Protein 3I4T (pdb70)

Organism: Entamoeba histolytica (strain ATCC 30459 / HM-1:IMSS / ABRM) (NCBI:txid294381)

Solvent-accessible surface area: 13208 Å² total; per-residue (Å²): 115,33,37,0,43,0,0,0,6,0,26,60,17,40,152,51,18,47,118,165,0,41,115,9,0,114,71,1,86,51,1,8,8,30,63,63,9,95,42,11,82,30,101,61,76,148,6,23,155,71,3,66,62,165,15,68,101,55,219,32,56,90,27,8,78,24,1,108,102,96,45,0,0,11,0,0,21,4,17,1,118,17,44,66,92,8,68,44,31,40,72,96,0,136,167,62,73,17,116,43,92,20,8,108,33,40,6,33,69,77,21,2,28,54,0,18,5,76,65,198,40,38,19,88,56,5,70,1,52,32,62,68,160,180,164,136,32,25,82,9,2,65,88,0,62,90,2,36,98,88,58,64,0,0,3,0,48,21,42,46,31,80,89,123,89,115,69,135,39,5,40,0,38,77,0,0,106,12,0,40,58,2,21,168,99,74,139,97,64,10,6,77,93,70,19,56,0,0,0,0,0,27,8,48,17,89,78,64,82,11,4,11,3,74,0,82,40,0,41,150,52,124,4,45,62,44,66,9,4,0,0,0,4,2,88,85,27,56,104,94,9,73,90,90,0,97,171,55,103,69,76,166

Structure (mmCIF, N/CA/C/O backbone):
data_3I4T
#
_entry.id   3I4T
#
_cell.length_a   84.894
_cell.length_b   84.894
_cell.length_c   89.402
_cell.angle_alpha   90.00
_cell.angle_beta   90.00
_cell.angle_gamma   90.00
#
_symmetry.space_group_name_H-M   'P 43 2 2'
#
loop_
_entity.id
_entity.type
_entity.pdbx_description
1 polymer 'diphthine synthase'
2 water water
#
loop_
_atom_site.group_PDB
_atom_site.id
_atom_site.type_symbol
_atom_site.label_atom_id
_atom_site.label_alt_id
_atom_site.label_comp_id
_atom_site.label_asym_id
_atom_site.label_entity_id
_atom_site.label_seq_id
_atom_site.pdbx_PDB_ins_code
_atom_site.Cartn_x
_atom_site.Cartn_y
_atom_site.Cartn_z
_atom_site.occupancy
_atom_site.B_iso_or_equiv
_atom_site.auth_seq_id
_atom_site.auth_comp_id
_atom_site.auth_asym_id
_atom_site.auth_atom_id
_atom_site.pdbx_PDB_model_num
ATOM 1 N N . GLY A 1 20 ? 4.564 13.451 34.221 1.00 61.70 -1 GLY A N 1
ATOM 2 C CA . GLY A 1 20 ? 4.103 14.846 34.501 1.00 61.52 -1 GLY A CA 1
ATOM 3 C C . GLY A 1 20 ? 4.117 15.739 33.269 1.00 61.42 -1 GLY A C 1
ATOM 4 O O . GLY A 1 20 ? 4.336 15.265 32.145 1.00 61.76 -1 GLY A O 1
ATOM 5 N N . SER A 1 21 ? 3.888 17.036 33.481 1.00 60.75 0 SER A N 1
ATOM 6 C CA . SER A 1 21 ? 3.768 17.995 32.379 1.00 59.96 0 SER A CA 1
ATOM 7 C C . SER A 1 21 ? 5.106 18.330 31.706 1.00 59.07 0 SER A C 1
ATOM 8 O O . SER A 1 21 ? 6.183 18.101 32.278 1.00 59.17 0 SER A O 1
ATOM 11 N N . MET A 1 22 ? 5.020 18.894 30.499 1.00 57.35 1 MET A N 1
ATOM 12 C CA . MET A 1 22 ? 6.164 19.009 29.598 1.00 55.61 1 MET A CA 1
ATOM 13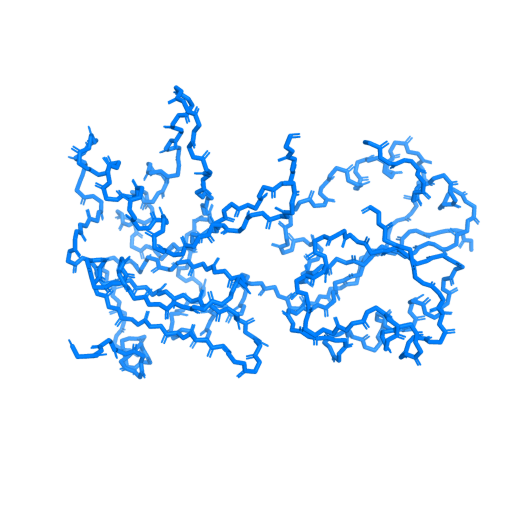 C C . MET A 1 22 ? 5.799 19.868 28.395 1.00 53.54 1 MET A C 1
ATOM 14 O O . MET A 1 22 ? 4.724 19.703 27.824 1.00 53.06 1 MET A O 1
ATOM 19 N N . LEU A 1 23 ? 6.688 20.784 28.014 1.00 50.93 2 LEU A N 1
ATOM 20 C CA . LEU A 1 23 ? 6.574 21.438 26.717 1.00 48.43 2 LEU A CA 1
ATOM 21 C C . LEU A 1 23 ? 7.581 20.839 25.748 1.00 47.01 2 LEU A C 1
ATOM 22 O O . LEU A 1 23 ? 8.785 20.846 25.997 1.00 46.40 2 LEU A O 1
ATOM 27 N N . TYR A 1 24 ? 7.058 20.314 24.647 1.00 45.46 3 TYR A N 1
ATOM 28 C CA . TYR A 1 24 ? 7.870 19.750 23.593 1.00 44.14 3 TYR A CA 1
ATOM 29 C C . TYR A 1 24 ? 8.034 20.766 22.481 1.00 43.05 3 TYR A C 1
ATOM 30 O O . TYR A 1 24 ? 7.049 21.219 21.906 1.00 42.74 3 TYR A O 1
ATOM 39 N N . ILE A 1 25 ? 9.275 21.138 22.186 1.00 41.97 4 ILE A N 1
ATOM 40 C CA . ILE A 1 25 ? 9.537 21.984 21.029 1.00 40.92 4 ILE A CA 1
ATOM 41 C C . ILE A 1 25 ? 10.156 21.110 19.959 1.00 40.56 4 ILE A C 1
ATOM 42 O O . ILE A 1 25 ? 11.248 20.554 20.145 1.00 40.02 4 ILE A O 1
ATOM 47 N N . ILE A 1 26 ? 9.435 20.994 18.843 1.00 40.09 5 ILE A N 1
ATOM 48 C CA . ILE A 1 26 ? 9.733 20.005 17.822 1.00 39.96 5 ILE A CA 1
ATOM 49 C C . ILE A 1 26 ? 10.020 20.624 16.448 1.00 39.76 5 ILE A C 1
ATOM 50 O O . ILE A 1 26 ? 9.188 21.348 15.895 1.00 39.49 5 ILE A O 1
ATOM 55 N N . GLY A 1 27 ? 11.206 20.316 15.909 1.00 39.45 6 GLY A N 1
ATOM 56 C CA . GLY A 1 27 ? 11.608 20.761 14.577 1.00 38.67 6 GLY A CA 1
ATOM 57 C C . GLY A 1 27 ? 10.942 19.911 13.519 1.00 38.65 6 GLY A C 1
ATOM 58 O O . GLY A 1 27 ? 11.028 18.679 13.565 1.00 38.28 6 GLY A O 1
ATOM 59 N N . LEU A 1 28 ? 10.283 20.562 12.559 1.00 38.48 7 LEU A N 1
ATOM 60 C CA . LEU A 1 28 ? 9.530 19.838 11.533 1.00 38.47 7 LEU A CA 1
ATOM 61 C C . LEU A 1 28 ? 10.337 19.475 10.283 1.00 38.40 7 LEU A C 1
ATOM 62 O O . LEU A 1 28 ? 9.880 18.694 9.442 1.00 38.81 7 LEU A O 1
ATOM 67 N N . GLY A 1 29 ? 11.539 20.021 10.164 1.00 37.94 8 GLY A N 1
ATOM 68 C CA . GLY A 1 29 ? 12.285 19.911 8.918 1.00 37.60 8 GLY A CA 1
ATOM 69 C C . GLY A 1 29 ? 11.926 21.071 8.007 1.00 37.41 8 GLY A C 1
ATOM 70 O O . GLY A 1 29 ? 11.357 22.060 8.457 1.00 36.94 8 GLY A O 1
ATOM 71 N N . LEU A 1 30 ? 12.228 20.945 6.718 1.00 37.43 9 LEU A N 1
ATOM 72 C CA . LEU A 1 30 ? 12.201 22.115 5.834 1.00 37.30 9 LEU A CA 1
ATOM 73 C C . LEU A 1 30 ? 11.214 22.067 4.664 1.00 37.24 9 LEU A C 1
ATOM 74 O O . LEU A 1 30 ? 10.987 23.082 4.010 1.00 37.14 9 LEU A O 1
ATOM 79 N N . TYR A 1 31 ? 10.632 20.900 4.397 1.00 37.30 10 TYR A N 1
ATOM 80 C CA . TYR A 1 31 ? 9.836 20.729 3.186 1.00 37.32 10 TYR A CA 1
ATOM 81 C C . TYR A 1 31 ? 8.345 20.429 3.434 1.00 37.76 10 TYR A C 1
ATOM 82 O O . TYR A 1 31 ? 7.497 21.276 3.180 1.00 37.54 10 TYR A O 1
ATOM 91 N N . ASP A 1 32 ? 8.027 19.231 3.917 1.00 38.37 11 ASP A N 1
ATOM 92 C CA . ASP A 1 32 ? 6.641 18.859 4.119 1.00 39.08 11 ASP A CA 1
ATOM 93 C C . ASP A 1 32 ? 6.464 18.044 5.390 1.00 39.39 11 ASP A C 1
ATOM 94 O O . ASP A 1 32 ? 7.412 17.866 6.156 1.00 39.70 11 ASP A O 1
ATOM 99 N N . GLU A 1 33 ? 5.245 17.540 5.592 1.00 39.62 12 GLU A N 1
ATOM 100 C CA . GLU A 1 33 ? 4.868 16.758 6.778 1.00 39.44 12 GLU A CA 1
ATOM 101 C C . GLU A 1 33 ? 5.714 15.496 6.987 1.00 39.38 12 GLU A C 1
ATOM 102 O O . GLU A 1 33 ? 5.774 14.961 8.093 1.00 39.34 12 GLU A O 1
ATOM 108 N N . LYS A 1 34 ? 6.360 15.018 5.924 1.00 39.58 13 LYS A N 1
ATOM 109 C CA . LYS A 1 34 ? 7.170 13.808 6.010 1.00 39.53 13 LYS A CA 1
ATOM 110 C C . LYS A 1 34 ? 8.589 14.065 6.560 1.00 39.43 13 LYS A C 1
ATOM 111 O O . LYS A 1 34 ? 9.375 13.129 6.725 1.00 39.86 13 LYS A O 1
ATOM 117 N N . ASP A 1 35 ? 8.905 15.323 6.860 1.00 38.90 14 ASP A N 1
ATOM 118 C CA . ASP A 1 35 ? 10.238 15.686 7.346 1.00 38.52 14 ASP A CA 1
ATOM 119 C C . ASP A 1 35 ? 10.384 15.713 8.868 1.00 37.86 14 ASP A C 1
ATOM 120 O O . ASP A 1 35 ? 11.484 15.872 9.381 1.00 37.93 14 ASP A O 1
ATOM 125 N N . ILE A 1 36 ? 9.269 15.581 9.574 1.00 37.07 15 ILE A N 1
ATOM 126 C CA . ILE A 1 36 ? 9.274 15.335 11.005 1.00 36.55 15 ILE A CA 1
ATOM 127 C C . ILE A 1 36 ? 10.027 14.020 11.318 1.00 37.13 15 ILE A C 1
ATOM 128 O O . ILE A 1 36 ? 9.991 13.059 10.534 1.00 36.78 15 ILE A O 1
ATOM 133 N N . THR A 1 37 ? 10.713 13.976 12.455 1.00 37.47 16 THR A N 1
ATOM 134 C CA . THR A 1 37 ? 11.324 12.724 12.894 1.00 37.98 16 THR A CA 1
ATOM 135 C C . THR A 1 37 ? 10.276 11.798 13.518 1.00 38.02 16 THR A C 1
ATOM 136 O O . THR A 1 37 ? 9.210 12.260 13.941 1.00 37.79 16 THR A O 1
ATOM 140 N N . VAL A 1 38 ? 10.596 10.501 13.561 1.00 38.07 17 VAL A N 1
ATOM 141 C CA . VAL A 1 38 ? 9.777 9.482 14.227 1.00 38.51 17 VAL A CA 1
ATOM 142 C C . VAL A 1 38 ? 9.515 9.853 15.686 1.00 38.88 17 VAL A C 1
ATOM 143 O O . VAL A 1 38 ? 8.369 9.841 16.144 1.00 38.98 17 VAL A O 1
ATOM 147 N N . ARG A 1 39 ? 10.581 10.202 16.397 1.00 39.56 18 ARG A N 1
ATOM 148 C CA . ARG A 1 39 ? 10.489 10.745 17.751 1.00 39.97 18 ARG A CA 1
ATOM 149 C C . ARG A 1 39 ? 9.521 11.922 17.822 1.00 40.49 18 ARG A C 1
ATOM 150 O O . ARG A 1 39 ? 8.616 11.929 18.661 1.00 40.69 18 ARG A O 1
ATOM 158 N N . GLY A 1 40 ? 9.703 12.902 16.932 1.00 41.04 19 GLY A N 1
ATOM 159 C CA . GLY A 1 40 ? 8.816 14.071 16.837 1.00 41.45 19 GLY A CA 1
ATOM 160 C C . GLY A 1 40 ? 7.353 13.711 16.609 1.00 42.41 19 GLY A C 1
ATOM 161 O O . GLY A 1 40 ? 6.458 14.268 17.257 1.00 42.62 19 GLY A O 1
ATOM 162 N N . LEU A 1 41 ? 7.106 12.772 15.696 1.00 42.89 20 LEU A N 1
ATOM 163 C CA . LEU A 1 41 ? 5.755 12.267 15.462 1.00 43.94 20 LEU A CA 1
ATOM 164 C C . LEU A 1 41 ? 5.174 11.588 16.703 1.00 44.57 20 LEU A C 1
ATOM 165 O O . LEU A 1 41 ? 3.978 11.708 16.974 1.00 44.72 20 LEU A O 1
ATOM 170 N N . GLU A 1 42 ? 6.022 10.893 17.459 1.00 45.47 21 GLU A N 1
ATOM 171 C CA . GLU A 1 42 ? 5.582 10.227 18.689 1.00 46.42 21 GLU A CA 1
ATOM 172 C C . GLU A 1 42 ? 5.197 11.207 19.786 1.00 46.45 21 GLU A C 1
ATOM 173 O O . GLU A 1 42 ? 4.205 10.992 20.487 1.00 46.54 21 GLU A O 1
ATOM 179 N N . ALA A 1 43 ? 5.968 12.285 19.927 1.00 46.60 22 ALA A N 1
ATOM 180 C CA . ALA A 1 43 ? 5.663 13.302 20.937 1.00 46.66 22 ALA A CA 1
ATOM 181 C C . ALA A 1 43 ? 4.372 14.019 20.577 1.00 47.06 22 ALA A C 1
ATOM 182 O O . ALA A 1 43 ? 3.503 14.227 21.433 1.00 47.05 22 ALA A O 1
ATOM 184 N N . VAL A 1 44 ? 4.245 14.388 19.305 1.00 47.23 23 VAL A N 1
ATOM 185 C CA . VAL A 1 44 ? 3.011 14.979 18.825 1.00 47.83 23 VAL A CA 1
ATOM 186 C C . VAL A 1 44 ? 1.834 14.128 19.293 1.00 48.30 23 VAL A C 1
ATOM 187 O O . VAL A 1 44 ? 0.894 14.634 19.897 1.00 48.04 23 VAL A O 1
ATOM 191 N N . LYS A 1 45 ? 1.924 12.828 19.033 1.00 49.19 24 LYS A N 1
ATOM 192 C CA . LYS A 1 45 ? 0.838 11.902 19.305 1.00 50.14 24 LYS A CA 1
ATOM 193 C C . LYS A 1 45 ? 0.576 11.689 20.798 1.00 50.45 24 LYS A C 1
ATOM 194 O O . LYS A 1 45 ? -0.549 11.370 21.185 1.00 50.63 24 LYS A O 1
ATOM 200 N N . SER A 1 46 ? 1.603 11.875 21.626 1.00 50.66 25 SER A N 1
ATOM 201 C CA . SER A 1 46 ? 1.465 11.714 23.071 1.00 50.88 25 SER A CA 1
ATOM 202 C C . SER A 1 46 ? 0.923 12.983 23.739 1.00 51.17 25 SER A C 1
ATOM 203 O O . SER A 1 46 ? 0.411 12.929 24.864 1.00 51.57 25 SER A O 1
ATOM 206 N N . CYS A 1 47 ? 1.026 14.115 23.047 1.00 51.15 26 CYS A N 1
ATOM 207 C CA . CYS A 1 47 ? 0.659 15.406 23.625 1.00 51.51 26 CYS A CA 1
ATOM 208 C C . CYS A 1 47 ? -0.835 15.650 23.616 1.00 52.15 26 CYS A C 1
ATOM 209 O O . CYS A 1 47 ? -1.543 15.167 22.735 1.00 52.46 26 CYS A O 1
ATOM 212 N N . ASP A 1 48 ? -1.307 16.421 24.590 1.00 52.55 27 ASP A N 1
ATOM 213 C CA . ASP A 1 48 ? -2.721 16.752 24.672 1.00 53.18 27 ASP A CA 1
ATOM 214 C C . ASP A 1 48 ? -3.059 17.917 23.745 1.00 53.36 27 ASP A C 1
ATOM 215 O O . ASP A 1 48 ? -4.176 18.001 23.230 1.00 53.54 27 ASP A O 1
ATOM 220 N N . LEU A 1 49 ? -2.097 18.812 23.537 1.00 53.31 28 LEU A N 1
ATOM 221 C CA . LEU A 1 49 ? -2.307 19.979 22.682 1.00 53.36 28 LEU A CA 1
ATOM 222 C C . LEU A 1 49 ? -1.113 20.172 21.768 1.00 53.32 28 LEU A C 1
ATOM 223 O O . LEU A 1 49 ? 0.033 20.012 22.192 1.00 53.45 28 LEU A O 1
ATOM 228 N N . VAL A 1 50 ? -1.384 20.515 20.513 1.00 53.26 29 VAL A N 1
ATOM 229 C CA . VAL A 1 50 ? -0.330 20.667 19.520 1.00 53.51 29 VAL A CA 1
ATOM 230 C C . VAL A 1 50 ? -0.435 22.019 18.826 1.00 54.00 29 VAL A C 1
ATOM 231 O O . VAL A 1 50 ? -1.423 22.314 18.160 1.00 54.41 29 VAL A O 1
ATOM 235 N N . PHE A 1 51 ? 0.589 22.841 18.985 1.00 54.56 30 PHE A N 1
ATOM 236 C CA . PHE A 1 51 ? 0.594 24.160 18.381 1.00 55.14 30 PHE A CA 1
ATOM 237 C C . PHE A 1 51 ? 1.577 24.221 17.232 1.00 55.97 30 PHE A C 1
ATOM 238 O O . PHE A 1 51 ? 2.647 23.603 17.272 1.00 55.70 30 PHE A O 1
ATOM 246 N N . LEU A 1 52 ? 1.191 24.966 16.202 1.00 57.00 31 LEU A N 1
ATOM 247 C CA . LEU A 1 52 ? 2.087 25.317 15.121 1.00 57.99 31 LEU A CA 1
ATOM 248 C C . LEU A 1 52 ? 2.412 26.789 15.196 1.00 58.67 31 LEU A C 1
ATOM 249 O O . LEU A 1 52 ? 1.513 27.631 15.276 1.00 58.87 31 LEU A O 1
ATOM 254 N N . GLU A 1 53 ? 3.704 27.088 15.183 1.00 59.60 32 GLU A N 1
ATOM 255 C CA . GLU A 1 53 ? 4.191 28.420 14.875 1.00 60.61 32 GLU A CA 1
ATOM 256 C C . GLU A 1 53 ? 3.657 28.807 13.487 1.00 61.12 32 GLU A C 1
ATOM 257 O O . GLU A 1 53 ? 3.793 28.046 12.541 1.00 60.94 32 GLU A O 1
ATOM 263 N N . HIS A 1 54 ? 3.036 29.980 13.373 1.00 62.07 33 HIS A N 1
ATOM 264 C CA . HIS A 1 54 ? 2.427 30.413 12.105 1.00 62.85 33 HIS A CA 1
ATOM 265 C C . HIS A 1 54 ? 3.405 30.322 10.929 1.00 62.97 33 HIS A C 1
ATOM 266 O O . HIS A 1 54 ? 2.998 30.057 9.789 1.00 62.87 33 HIS A O 1
ATOM 273 N N . TYR A 1 55 ? 4.689 30.538 11.229 1.00 63.19 34 TYR A N 1
ATOM 274 C CA . TYR A 1 55 ? 5.777 30.441 10.252 1.00 63.43 34 TYR A CA 1
ATOM 275 C C . TYR A 1 55 ? 5.757 29.112 9.503 1.00 63.34 34 TYR A C 1
ATOM 276 O O . TYR A 1 55 ? 6.379 28.986 8.439 1.00 63.39 34 TYR A O 1
ATOM 285 N N . THR A 1 56 ? 5.032 28.140 10.065 1.00 63.15 35 THR A N 1
ATOM 286 C CA . THR A 1 56 ? 4.909 26.786 9.505 1.00 62.77 35 THR A CA 1
ATOM 287 C C . THR A 1 56 ? 4.023 26.702 8.260 1.00 62.57 35 THR A C 1
ATOM 288 O O . THR A 1 56 ? 4.051 25.696 7.549 1.00 62.72 35 THR A O 1
ATOM 292 N N . ALA A 1 57 ? 3.247 27.752 7.998 1.00 62.35 36 ALA A N 1
ATOM 293 C CA . ALA A 1 57 ? 2.434 27.840 6.781 1.00 62.03 36 ALA A CA 1
ATOM 294 C C . ALA A 1 57 ? 3.281 27.733 5.495 1.00 61.71 36 ALA A C 1
ATOM 295 O O . ALA A 1 57 ? 2.766 27.363 4.431 1.00 61.89 36 ALA A O 1
ATOM 297 N N . ILE A 1 58 ? 4.576 28.037 5.607 1.00 61.06 37 ILE A N 1
ATOM 298 C CA . ILE A 1 58 ? 5.512 27.925 4.481 1.00 60.46 37 ILE A CA 1
ATOM 299 C C . ILE A 1 58 ? 5.786 26.479 4.037 1.00 60.04 37 ILE A C 1
ATOM 300 O O . ILE A 1 58 ? 6.163 26.247 2.886 1.00 60.14 37 ILE A O 1
ATOM 305 N N . LEU A 1 59 ? 5.590 25.518 4.941 1.00 59.33 38 LEU A N 1
ATOM 306 C CA . LEU A 1 59 ? 5.720 24.102 4.605 1.00 58.66 38 LEU A CA 1
ATOM 307 C C . LEU A 1 59 ? 4.763 23.674 3.479 1.00 58.54 38 LEU A C 1
ATOM 308 O O . LEU A 1 59 ? 3.645 24.185 3.358 1.00 58.16 38 LEU A O 1
ATOM 313 N N . GLN A 1 60 ? 5.215 22.723 2.668 1.00 58.38 39 GLN A N 1
ATOM 314 C CA . GLN A 1 60 ? 4.482 22.300 1.486 1.00 58.41 39 GLN A CA 1
ATOM 315 C C . GLN A 1 60 ? 3.534 21.135 1.796 1.00 58.46 39 GLN A C 1
ATOM 316 O O . GLN A 1 60 ? 3.636 20.031 1.238 1.00 58.55 39 GLN A O 1
ATOM 322 N N . CYS A 1 61 ? 2.614 21.426 2.715 1.00 58.38 40 CYS A N 1
ATOM 323 C CA . CYS A 1 61 ? 1.510 20.562 3.101 1.00 58.66 40 CYS A CA 1
ATOM 324 C C . CYS A 1 61 ? 0.346 21.463 3.488 1.00 58.53 40 CYS A C 1
ATOM 325 O O . CYS A 1 61 ? 0.538 22.643 3.802 1.00 58.70 40 CYS A O 1
ATOM 328 N N . ASP A 1 62 ? -0.860 20.912 3.498 1.00 58.30 41 ASP A N 1
ATOM 329 C CA . ASP A 1 62 ? -1.984 21.667 4.024 1.00 58.25 41 ASP A CA 1
ATOM 330 C C . ASP A 1 62 ? -2.495 21.091 5.343 1.00 57.94 41 ASP A C 1
ATOM 331 O O . ASP A 1 62 ? -2.380 19.885 5.616 1.00 57.44 41 ASP A O 1
ATOM 336 N N . VAL A 1 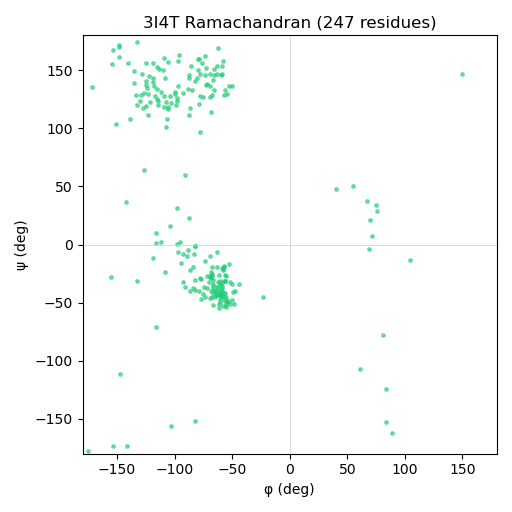63 ? -3.029 21.992 6.159 1.00 57.59 42 VAL A N 1
ATOM 337 C CA . VAL A 1 63 ? -3.322 21.735 7.558 1.00 57.51 42 VAL A CA 1
ATOM 338 C C . VAL A 1 63 ? -4.216 20.529 7.795 1.00 57.53 42 VAL A C 1
ATOM 339 O O . VAL A 1 63 ? -3.918 19.706 8.662 1.00 57.42 42 VAL A O 1
ATOM 343 N N . ALA A 1 64 ? -5.298 20.416 7.027 1.00 57.67 43 ALA A N 1
ATOM 344 C CA . ALA A 1 64 ? -6.222 19.285 7.155 1.00 57.64 43 ALA A CA 1
ATOM 345 C C . ALA A 1 64 ? -5.534 17.920 6.929 1.00 57.79 43 ALA A C 1
ATOM 346 O O . ALA A 1 64 ? -5.749 16.980 7.699 1.00 57.69 43 ALA A O 1
ATOM 348 N N . LYS A 1 65 ? -4.700 17.832 5.889 1.00 58.09 44 LYS A N 1
ATOM 349 C CA . LYS A 1 65 ? -3.921 16.618 5.581 1.00 58.62 44 LYS A CA 1
ATOM 350 C C . LYS A 1 65 ? -2.907 16.298 6.679 1.00 58.74 44 LYS A C 1
ATOM 351 O O . LYS A 1 65 ? -2.695 15.131 7.034 1.00 59.04 44 LYS A O 1
ATOM 357 N N . LEU A 1 66 ? -2.279 17.353 7.192 1.00 58.68 45 LEU A N 1
ATOM 358 C CA . LEU A 1 66 ? -1.375 17.279 8.325 1.00 58.43 45 LEU A CA 1
ATOM 359 C C . LEU A 1 66 ? -2.062 16.714 9.569 1.00 58.48 45 LEU A C 1
ATOM 360 O O . LEU A 1 66 ? -1.487 15.884 10.283 1.00 58.08 45 LEU A O 1
ATOM 365 N N . GLU A 1 67 ? -3.292 17.157 9.816 1.00 58.85 46 GLU A N 1
ATOM 366 C CA . GLU A 1 67 ? -4.029 16.727 11.000 1.00 59.54 46 GLU A CA 1
ATOM 367 C C . GLU A 1 67 ? -4.332 15.233 10.997 1.00 59.85 46 GLU A C 1
ATOM 368 O O . GLU A 1 67 ? -4.150 14.564 12.021 1.00 59.71 46 GLU A O 1
ATOM 374 N N . GLU A 1 68 ? -4.757 14.701 9.850 1.00 60.19 47 GLU A N 1
ATOM 375 C CA . GLU A 1 68 ? -5.027 13.268 9.757 1.00 60.85 47 GLU A CA 1
ATOM 376 C C . GLU A 1 68 ? -3.766 12.438 9.484 1.00 60.63 47 GLU A C 1
ATOM 377 O O . GLU A 1 68 ? -3.792 11.207 9.540 1.00 60.83 47 GLU A O 1
ATOM 383 N N . PHE A 1 69 ? -2.663 13.125 9.204 1.00 60.39 48 PHE A N 1
ATOM 384 C CA . PHE A 1 69 ? -1.343 12.506 9.249 1.00 59.83 48 PHE A CA 1
ATOM 385 C C . PHE A 1 69 ? -0.925 12.309 10.712 1.00 59.44 48 PHE A C 1
ATOM 386 O O . PHE A 1 69 ? -0.295 11.311 11.051 1.00 59.29 48 PHE A O 1
ATOM 394 N N . TYR A 1 70 ? -1.284 13.258 11.574 1.00 59.11 49 TYR A N 1
ATOM 395 C CA . TYR A 1 70 ? -1.016 13.124 13.011 1.00 59.14 49 TYR A CA 1
ATOM 396 C C . TYR A 1 70 ? -2.110 12.363 13.772 1.00 59.54 49 TYR A C 1
ATOM 397 O O . TYR A 1 70 ? -1.859 11.859 14.864 1.00 59.53 49 TYR A O 1
ATOM 406 N N . GLY A 1 71 ? -3.319 12.308 13.206 1.00 60.03 50 GLY A N 1
ATOM 407 C CA . GLY A 1 71 ? -4.497 11.803 13.915 1.00 60.56 50 GLY A CA 1
ATOM 408 C C . GLY A 1 71 ? -4.972 12.714 15.045 1.00 61.04 50 GLY A C 1
ATOM 409 O O . GLY A 1 71 ? -5.685 12.268 15.946 1.00 61.33 50 GLY A O 1
ATOM 410 N N . LYS A 1 72 ? -4.592 13.993 14.987 1.00 61.28 51 LYS A N 1
ATOM 411 C CA . LYS A 1 72 ? -4.889 14.967 16.039 1.00 61.43 51 LYS A CA 1
ATOM 412 C C . LYS A 1 72 ? -5.264 16.312 15.444 1.00 61.66 51 LYS A C 1
ATOM 413 O O . LYS A 1 72 ? -4.875 16.621 14.324 1.00 61.66 51 LYS A O 1
ATOM 419 N N . LYS A 1 73 ? -6.004 17.118 16.204 1.00 62.00 52 LYS A N 1
ATOM 420 C CA . LYS A 1 73 ? -6.250 18.505 15.823 1.00 62.16 52 LYS A CA 1
ATOM 421 C C . LYS A 1 73 ? -5.049 19.352 16.203 1.00 62.12 52 LYS A C 1
ATOM 422 O O . LYS A 1 73 ? -4.428 19.135 17.242 1.00 62.22 52 LYS A O 1
ATOM 428 N N . VAL A 1 74 ? -4.740 20.321 15.351 1.00 61.93 53 VAL A N 1
ATOM 429 C CA . VAL A 1 74 ? -3.579 21.186 15.515 1.00 61.73 53 VAL A CA 1
ATOM 430 C C . VAL A 1 74 ? -4.029 22.643 15.651 1.00 61.64 53 VAL A C 1
ATOM 431 O O . VAL A 1 74 ? -4.988 23.061 15.002 1.00 61.82 53 VAL A O 1
ATOM 435 N N . ILE A 1 75 ? -3.347 23.411 16.497 1.00 61.43 54 ILE A N 1
ATOM 436 C CA . ILE A 1 75 ? -3.680 24.827 16.661 1.00 61.36 54 ILE A CA 1
ATOM 437 C C . ILE A 1 75 ? -2.637 25.751 16.029 1.00 61.62 54 ILE A C 1
ATOM 438 O O . ILE A 1 75 ? -1.453 25.678 16.343 1.00 61.52 54 ILE A O 1
ATOM 443 N N . ILE A 1 76 ? -3.097 26.600 15.117 1.00 62.05 55 ILE A N 1
ATOM 444 C CA . ILE A 1 76 ? -2.291 27.684 14.560 1.00 62.77 55 ILE A CA 1
ATOM 445 C C . ILE A 1 76 ? -2.358 28.906 15.483 1.00 63.07 55 ILE A C 1
ATOM 446 O O . ILE A 1 76 ? -3.445 29.299 15.927 1.00 63.25 55 ILE A O 1
ATOM 451 N N . GLY A 1 77 ? -1.195 29.493 15.773 1.00 63.44 56 GLY A N 1
ATOM 452 C CA . GLY A 1 77 ? -1.104 30.662 16.662 1.00 63.61 56 GLY A CA 1
ATOM 453 C C . GLY A 1 77 ? -0.911 31.971 15.916 1.00 63.67 56 GLY A C 1
ATOM 454 O O . GLY A 1 77 ? -0.396 31.987 14.796 1.00 63.72 56 GLY A O 1
ATOM 455 N N . GLU A 1 85 ? 3.667 37.667 23.749 1.00 77.51 64 GLU A N 1
ATOM 456 C CA . GLU A 1 85 ? 2.302 37.707 23.231 1.00 77.65 64 GLU A CA 1
ATOM 457 C C . GLU A 1 85 ? 1.434 36.577 23.811 1.00 77.39 64 GLU A C 1
ATOM 458 O O . GLU A 1 85 ? 0.629 36.807 24.719 1.00 77.35 64 GLU A O 1
ATOM 464 N N . ALA A 1 86 ? 1.622 35.363 23.286 1.00 77.03 65 ALA A N 1
ATOM 465 C CA . ALA A 1 86 ? 0.760 34.209 23.577 1.00 76.47 65 ALA A CA 1
ATOM 466 C C . ALA A 1 86 ? 1.145 33.390 24.828 1.00 76.08 65 ALA A C 1
ATOM 467 O O . ALA A 1 86 ? 2.238 32.809 24.911 1.00 75.92 65 ALA A O 1
ATOM 469 N N . ASP A 1 87 ? 0.226 33.363 25.796 1.00 75.38 66 ASP A N 1
ATOM 470 C CA . ASP A 1 87 ? 0.326 32.495 26.973 1.00 74.44 66 ASP A CA 1
ATOM 471 C C . ASP A 1 87 ? -0.520 31.230 26.764 1.00 73.75 66 ASP A C 1
ATOM 472 O O . ASP A 1 87 ? -0.589 30.358 27.638 1.00 73.48 66 ASP A O 1
ATOM 474 N N . GLN A 1 88 ? -1.155 31.147 25.593 1.00 72.82 67 GLN A N 1
ATOM 475 C CA . GLN A 1 88 ? -2.046 30.043 25.245 1.00 71.90 67 GLN A CA 1
ATOM 476 C C . GLN A 1 88 ? -1.298 28.720 25.089 1.00 71.00 67 GLN A C 1
ATOM 477 O O . GLN A 1 88 ? -1.894 27.650 25.165 1.00 71.01 67 GLN A O 1
ATOM 483 N N . ILE A 1 89 ? 0.011 28.805 24.885 1.00 69.81 68 ILE A N 1
ATOM 484 C CA . ILE A 1 89 ? 0.855 27.626 24.744 1.00 68.66 68 ILE A CA 1
ATOM 485 C C . ILE A 1 89 ? 1.418 27.185 26.096 1.00 67.66 68 ILE A C 1
ATOM 486 O O . ILE A 1 89 ? 1.544 25.991 26.362 1.00 67.29 68 ILE A O 1
ATOM 491 N N . LEU A 1 90 ? 1.737 28.152 26.951 1.00 66.74 69 LEU A N 1
ATOM 492 C CA . LEU A 1 90 ? 2.471 27.870 28.184 1.00 66.09 69 LEU A CA 1
ATOM 493 C C . LEU A 1 90 ? 1.593 27.611 29.397 1.00 65.76 69 LEU A C 1
ATOM 494 O O . LEU A 1 90 ? 1.973 26.845 30.284 1.00 65.82 69 LEU A O 1
ATOM 499 N N . GLU A 1 91 ? 0.433 28.262 29.442 1.00 65.26 70 GLU A N 1
ATOM 500 C CA . GLU A 1 91 ? -0.525 28.060 30.529 1.00 64.52 70 GLU A CA 1
ATOM 501 C C . GLU A 1 91 ? -1.034 26.630 30.638 1.00 63.61 70 GLU A C 1
ATOM 502 O O . GLU A 1 91 ? -1.054 26.082 31.741 1.00 63.57 70 GLU A O 1
ATOM 508 N N . PRO A 1 92 ? -1.438 26.015 29.500 1.00 62.71 71 PRO A N 1
ATOM 509 C CA . PRO A 1 92 ? -1.715 24.577 29.490 1.00 61.95 71 PRO A CA 1
ATOM 510 C C . PRO A 1 92 ? -0.500 23.741 29.887 1.00 61.31 71 PRO A C 1
ATOM 511 O O . PRO A 1 92 ? -0.637 22.796 30.662 1.00 60.95 71 PRO A O 1
ATOM 515 N N . ALA A 1 93 ? 0.672 24.103 29.359 1.00 61.10 72 ALA A N 1
ATOM 516 C CA . ALA A 1 93 ? 1.935 23.378 29.600 1.00 60.83 72 ALA A CA 1
ATOM 517 C C . ALA A 1 93 ? 2.304 23.300 31.076 1.00 60.74 72 ALA A C 1
ATOM 518 O O . ALA A 1 93 ? 3.087 22.450 31.483 1.00 60.43 72 ALA A O 1
ATOM 520 N N . LYS A 1 94 ? 1.728 24.199 31.868 1.00 60.99 73 LYS A N 1
ATOM 521 C CA . LYS A 1 94 ? 1.883 24.182 33.312 1.00 61.29 73 LYS A CA 1
ATOM 522 C C . LYS A 1 94 ? 1.291 22.904 33.921 1.00 61.08 73 LYS A C 1
ATOM 523 O O . LYS A 1 94 ? 1.649 22.530 35.039 1.00 60.98 73 LYS A O 1
ATOM 529 N N . THR A 1 95 ? 0.407 22.232 33.172 1.00 60.75 74 THR A N 1
ATOM 530 C CA . THR A 1 95 ? -0.273 21.018 33.651 1.00 60.35 74 THR A CA 1
ATOM 531 C C . THR A 1 95 ? -0.283 19.825 32.674 1.00 59.88 74 THR A C 1
ATOM 532 O O . THR A 1 95 ? -0.262 18.666 33.107 1.00 60.05 74 THR A O 1
ATOM 536 N N . LYS A 1 96 ? -0.307 20.107 31.371 1.00 58.93 75 LYS A N 1
ATOM 537 C CA . LYS A 1 96 ? -0.424 19.065 30.340 1.00 57.81 75 LYS A CA 1
ATOM 538 C C . LYS A 1 96 ? 0.784 19.037 29.411 1.00 56.62 75 LYS A C 1
ATOM 539 O O . LYS A 1 96 ? 1.477 20.041 29.259 1.00 56.16 75 LYS A O 1
ATOM 545 N N . ASN A 1 97 ? 1.020 17.885 28.782 1.00 55.36 76 ASN A N 1
ATOM 546 C CA . ASN A 1 97 ? 2.013 17.768 27.708 1.00 53.89 76 ASN A CA 1
ATOM 547 C C . ASN A 1 97 ? 1.571 18.537 26.468 1.00 52.69 76 ASN A C 1
ATOM 548 O O . ASN A 1 97 ? 0.577 18.195 25.830 1.00 52.90 76 ASN A O 1
ATOM 553 N N . VAL A 1 98 ? 2.325 19.582 26.148 1.00 50.94 77 VAL A N 1
ATOM 554 C CA . VAL A 1 98 ? 2.021 20.489 25.057 1.00 49.11 77 VAL A CA 1
ATOM 555 C C . VAL A 1 98 ? 3.166 20.420 24.047 1.00 48.31 77 VAL A C 1
ATOM 556 O O . VAL A 1 98 ? 4.332 20.330 24.430 1.00 47.84 77 VAL A O 1
ATOM 560 N N . ALA A 1 99 ? 2.824 20.437 22.762 1.00 47.03 78 ALA A N 1
ATOM 561 C CA . ALA A 1 99 ? 3.826 20.412 21.701 1.00 46.09 78 ALA A CA 1
ATOM 562 C C . ALA A 1 99 ? 3.776 21.701 20.901 1.00 45.26 78 ALA A C 1
ATOM 563 O O . ALA A 1 99 ? 2.694 22.179 20.541 1.00 45.12 78 ALA A O 1
ATOM 565 N N . LEU A 1 100 ? 4.948 22.276 20.657 1.00 44.06 79 LEU A N 1
ATOM 566 C CA . LEU A 1 100 ? 5.081 23.408 19.752 1.00 43.10 79 LEU A CA 1
ATOM 567 C C . LEU A 1 100 ? 5.905 22.990 18.545 1.00 42.56 79 LEU A C 1
ATOM 568 O O . LEU A 1 100 ? 7.033 22.539 18.681 1.00 42.33 79 LEU A O 1
ATOM 573 N N . LEU A 1 101 ? 5.328 23.156 17.366 1.00 42.40 80 LEU A N 1
ATOM 574 C CA . LEU A 1 101 ? 5.958 22.727 16.134 1.00 42.28 80 LEU A CA 1
ATOM 575 C C . LEU A 1 101 ? 6.521 23.920 15.362 1.00 42.40 80 LEU A C 1
ATOM 576 O O . LEU A 1 101 ? 5.817 24.900 15.116 1.00 42.72 80 LEU A O 1
ATOM 581 N N . VAL A 1 102 ? 7.795 23.836 14.990 1.00 42.28 81 VAL A N 1
ATOM 582 C CA . VAL A 1 102 ? 8.483 24.942 14.321 1.00 42.28 81 VAL A CA 1
ATOM 583 C C . VAL A 1 102 ? 9.137 24.435 13.047 1.00 42.51 81 VAL A C 1
ATOM 584 O O . VAL A 1 102 ? 9.565 23.285 12.998 1.00 42.20 81 VAL A O 1
ATOM 588 N N . VAL A 1 103 ? 9.189 25.285 12.022 1.00 43.28 82 VAL A N 1
ATOM 589 C CA . VAL A 1 103 ? 9.871 24.971 10.757 1.00 44.06 82 VAL A CA 1
ATOM 590 C C . VAL A 1 103 ? 11.368 24.842 10.993 1.00 44.79 82 VAL A C 1
ATOM 591 O O . VAL A 1 103 ? 11.964 25.681 11.658 1.00 44.77 82 VAL A O 1
ATOM 595 N N . GLY A 1 104 ? 11.965 23.785 10.453 1.00 45.52 83 GLY A N 1
ATOM 596 C CA . GLY A 1 104 ? 13.403 23.580 10.571 1.00 47.27 83 GLY A CA 1
ATOM 597 C C . GLY A 1 104 ? 13.855 22.927 11.864 1.00 48.08 83 GLY A C 1
ATOM 598 O O . GLY A 1 104 ? 13.424 21.824 12.205 1.00 47.91 83 GLY A O 1
ATOM 599 N N . ASP A 1 105 ? 14.762 23.611 12.555 1.00 49.37 84 ASP A N 1
ATOM 600 C CA . ASP A 1 105 ? 15.325 23.160 13.837 1.00 50.46 84 ASP A CA 1
ATOM 601 C C . ASP A 1 105 ? 15.042 24.232 14.897 1.00 50.87 84 ASP A C 1
ATOM 602 O O . ASP A 1 105 ? 15.023 25.426 14.605 1.00 50.74 84 ASP A O 1
ATOM 607 N N . VAL A 1 106 ? 14.802 23.786 16.120 1.00 51.76 85 VAL A N 1
ATOM 608 C CA . VAL A 1 106 ? 14.487 24.679 17.220 1.00 52.89 85 VAL A CA 1
ATOM 609 C C . VAL A 1 106 ? 15.566 25.753 17.410 1.00 53.72 85 VAL A C 1
ATOM 610 O O . VAL A 1 106 ? 15.269 26.955 17.453 1.00 53.13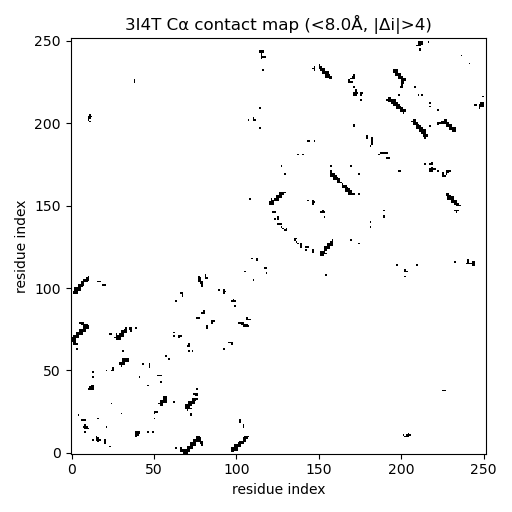 85 VAL A O 1
ATOM 614 N N . TYR A 1 107 ? 16.808 25.287 17.539 1.00 54.98 86 TYR A N 1
ATOM 615 C CA . TYR A 1 107 ? 17.964 26.148 17.746 1.00 56.55 86 TYR A CA 1
ATOM 616 C C . TYR A 1 107 ? 18.435 26.701 16.418 1.00 58.09 86 TYR A C 1
ATOM 617 O O . TYR A 1 107 ? 18.838 27.868 16.345 1.00 58.54 86 TYR A O 1
ATOM 626 N N . GLY A 1 108 ? 18.387 25.854 15.382 1.00 59.67 87 GLY A N 1
ATOM 627 C CA . GLY A 1 108 ? 18.720 26.241 14.008 1.00 61.81 87 GLY A CA 1
ATOM 628 C C . GLY A 1 108 ? 18.032 27.534 13.593 1.00 63.32 87 GLY A C 1
ATOM 629 O O . GLY A 1 108 ? 18.642 28.389 12.940 1.00 63.73 87 GLY A O 1
ATOM 630 N N . ALA A 1 109 ? 16.769 27.681 13.995 1.00 64.61 88 ALA A N 1
ATOM 631 C CA . ALA A 1 109 ? 15.991 28.894 13.738 1.00 65.86 88 ALA A CA 1
ATOM 632 C C . ALA A 1 109 ? 16.410 30.054 14.645 1.00 66.63 88 ALA A C 1
ATOM 633 O O . ALA A 1 109 ? 16.518 31.196 14.184 1.00 66.78 88 ALA A O 1
ATOM 635 N N . THR A 1 110 ? 16.636 29.752 15.928 1.00 67.55 89 THR A N 1
ATOM 636 C CA . THR A 1 110 ? 17.105 30.730 16.933 1.00 68.30 89 THR A CA 1
ATOM 637 C C . THR A 1 110 ? 16.076 31.814 17.296 1.00 68.61 89 THR A C 1
ATOM 638 O O . THR A 1 110 ? 16.318 32.644 18.182 1.00 68.81 89 THR A O 1
ATOM 640 N N . THR A 1 111 ? 14.930 31.795 16.614 1.00 68.89 90 THR A N 1
ATOM 641 C CA . THR A 1 111 ? 13.822 32.708 16.911 1.00 69.10 90 THR A CA 1
ATOM 642 C C . THR A 1 111 ? 13.218 32.354 18.270 1.00 68.83 90 THR A C 1
ATOM 643 O O . THR A 1 111 ? 12.699 33.225 18.987 1.00 69.00 90 THR A O 1
ATOM 647 N N . HIS A 1 112 ? 13.325 31.070 18.616 1.00 68.19 91 HIS A N 1
ATOM 648 C CA . HIS A 1 112 ? 12.604 30.478 19.740 1.00 67.74 91 HIS A CA 1
ATOM 649 C C . HIS A 1 112 ? 13.324 30.588 21.079 1.00 66.74 91 HIS A C 1
ATOM 650 O O . HIS A 1 112 ? 13.051 29.807 21.996 1.00 66.89 91 HIS A O 1
ATOM 657 N N . SER A 1 113 ? 14.223 31.566 21.192 1.00 65.37 92 SER A N 1
ATOM 658 C CA . SER A 1 113 ? 14.977 31.792 22.433 1.00 63.78 92 SER A CA 1
ATOM 659 C C . SER A 1 113 ? 14.130 32.341 23.594 1.00 62.43 92 SER A C 1
ATOM 660 O O . SER A 1 113 ? 14.409 32.038 24.764 1.00 61.97 92 SER A O 1
ATOM 663 N N . ASP A 1 114 ? 13.106 33.139 23.270 1.00 60.61 93 ASP A N 1
ATOM 664 C CA . ASP A 1 114 ? 12.265 33.774 24.295 1.00 58.92 93 ASP A CA 1
ATOM 665 C C . ASP A 1 114 ? 11.354 32.760 24.989 1.00 57.55 93 ASP A C 1
ATOM 666 O O . ASP A 1 114 ? 10.983 32.938 26.159 1.00 57.20 93 ASP A O 1
ATOM 668 N N . ILE A 1 115 ? 11.023 31.693 24.259 1.00 55.67 94 ILE A N 1
ATOM 669 C CA . ILE A 1 115 ? 10.213 30.591 24.764 1.00 54.01 94 ILE A CA 1
ATOM 670 C C . ILE A 1 115 ? 10.912 29.909 25.933 1.00 52.65 94 ILE A C 1
ATOM 671 O O . ILE A 1 115 ? 10.318 29.720 26.991 1.00 52.17 94 ILE A O 1
ATOM 676 N N . PHE A 1 116 ? 12.178 29.551 25.729 1.00 51.15 95 PHE A N 1
ATOM 677 C CA . PHE A 1 116 ? 12.984 28.911 26.758 1.00 50.06 95 PHE A CA 1
ATOM 678 C C . PHE A 1 116 ? 12.975 29.726 28.038 1.00 49.22 95 PHE A C 1
ATOM 679 O O . PHE A 1 116 ? 12.743 29.178 29.114 1.00 49.12 95 PHE A O 1
ATOM 687 N N . VAL A 1 117 ? 13.219 31.028 27.906 1.00 48.28 96 VAL A N 1
ATOM 688 C CA . VAL A 1 117 ? 13.216 31.953 29.034 1.00 47.78 96 VAL A CA 1
ATOM 689 C C . VAL A 1 117 ? 11.844 31.980 29.726 1.00 47.96 96 VAL A C 1
ATOM 690 O O . VAL A 1 117 ? 11.760 31.843 30.951 1.00 47.93 96 VAL A O 1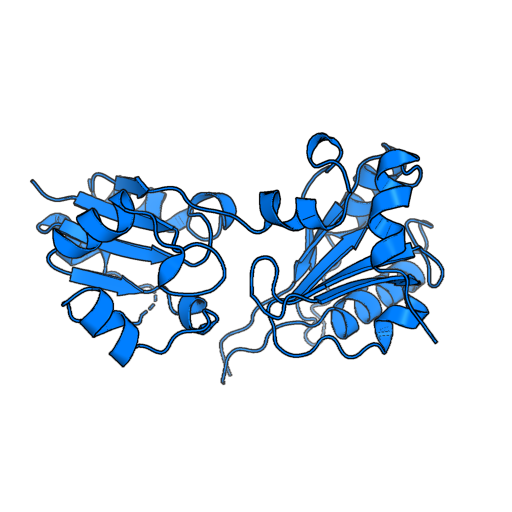
ATOM 694 N N . ARG A 1 118 ? 10.776 32.131 28.941 1.00 47.71 97 ARG A N 1
ATOM 695 C CA . ARG A 1 118 ? 9.425 32.156 29.491 1.00 47.58 97 ARG A CA 1
ATOM 696 C C . ARG A 1 118 ? 9.086 30.876 30.250 1.00 46.95 97 ARG A C 1
ATOM 697 O O . ARG A 1 118 ? 8.404 30.925 31.280 1.00 46.93 97 ARG A O 1
ATOM 705 N N . CYS A 1 119 ? 9.566 29.743 29.735 1.00 46.03 98 CYS A N 1
ATOM 706 C CA . CYS A 1 119 ? 9.405 28.450 30.385 1.00 45.60 98 CYS A CA 1
ATOM 707 C C . CYS A 1 119 ? 10.141 28.367 31.710 1.00 45.47 98 CYS A C 1
ATOM 708 O O . CYS A 1 119 ? 9.592 27.869 32.691 1.00 45.76 98 CYS A O 1
ATOM 711 N N . GLN A 1 120 ? 11.386 28.836 31.722 1.00 45.12 99 GLN A N 1
ATOM 712 C CA . GLN A 1 120 ? 12.184 28.940 32.939 1.00 45.01 99 GLN A CA 1
ATOM 713 C C . GLN A 1 120 ? 11.449 29.765 33.994 1.00 45.29 99 GLN A C 1
ATOM 714 O O . GLN A 1 120 ? 11.288 29.320 35.130 1.00 45.34 99 GLN A O 1
ATOM 720 N N . LYS A 1 121 ? 10.965 30.940 33.593 1.00 45.65 100 LYS A N 1
ATOM 721 C CA . LYS A 1 121 ? 10.201 31.831 34.476 1.00 46.48 100 LYS A CA 1
ATOM 722 C C . LYS A 1 121 ? 8.966 31.183 35.104 1.00 46.94 100 LYS A C 1
ATOM 723 O O . LYS A 1 121 ? 8.533 31.588 36.186 1.00 46.90 100 LYS A O 1
ATOM 729 N N . MET A 1 122 ? 8.417 30.173 34.428 1.00 47.62 101 MET A N 1
ATOM 730 C CA . MET A 1 122 ? 7.174 29.535 34.852 1.00 48.28 101 MET A CA 1
ATOM 731 C C . MET A 1 122 ? 7.329 28.106 35.347 1.00 48.12 101 MET A C 1
ATOM 732 O O . MET A 1 122 ? 6.342 27.470 35.703 1.00 48.36 101 MET A O 1
ATOM 737 N N . GLY A 1 123 ? 8.560 27.611 35.381 1.00 48.03 102 GLY A N 1
ATOM 738 C CA . GLY A 1 123 ? 8.844 26.304 35.959 1.00 47.99 102 GLY A CA 1
ATOM 739 C C . GLY A 1 123 ? 8.425 25.149 35.076 1.00 48.07 102 GLY A C 1
ATOM 740 O O . GLY A 1 123 ? 8.109 24.063 35.575 1.00 48.35 102 GLY A O 1
ATOM 741 N N . ILE A 1 124 ? 8.425 25.382 33.764 1.00 47.74 103 ILE A N 1
ATOM 742 C CA . ILE A 1 124 ? 8.044 24.356 32.800 1.00 47.32 103 ILE A CA 1
ATOM 743 C C . ILE A 1 124 ? 9.281 23.674 32.232 1.00 47.25 103 ILE A C 1
ATOM 744 O O . ILE A 1 124 ? 10.203 24.337 31.734 1.00 47.06 103 ILE A O 1
ATOM 749 N N . GLU A 1 125 ? 9.289 22.347 32.338 1.00 46.82 104 GLU A N 1
ATOM 750 C CA . GLU A 1 125 ? 10.318 21.499 31.758 1.00 46.48 104 GLU A CA 1
ATOM 751 C C . GLU A 1 125 ? 10.158 21.555 30.236 1.00 45.45 104 GLU A C 1
ATOM 752 O O . GLU A 1 125 ? 9.040 21.507 29.722 1.00 45.55 104 GLU A O 1
ATOM 758 N N . VAL A 1 126 ? 11.268 21.673 29.520 1.00 44.22 105 VAL A N 1
ATOM 759 C CA . VAL A 1 126 ? 11.247 21.761 28.060 1.00 43.01 105 VAL A CA 1
ATOM 760 C C . VAL A 1 126 ? 11.990 20.586 27.451 1.00 41.96 105 VAL A C 1
ATOM 761 O O . VAL A 1 126 ? 13.067 20.226 27.915 1.00 41.87 105 VAL A O 1
ATOM 765 N N . LYS A 1 127 ? 11.417 19.994 26.410 1.00 40.66 106 LYS A N 1
ATOM 766 C CA . LYS A 1 127 ? 12.099 18.942 25.683 1.00 39.57 106 LYS A CA 1
ATOM 767 C C . LYS A 1 127 ? 12.172 19.323 24.208 1.00 38.72 106 LYS A C 1
ATOM 768 O O . LYS A 1 127 ? 11.144 19.511 23.536 1.00 37.96 106 LYS A O 1
ATOM 774 N N . VAL A 1 128 ? 13.405 19.444 23.725 1.00 37.77 107 VAL A N 1
ATOM 775 C CA . VAL A 1 128 ? 13.689 19.819 22.344 1.00 37.09 107 VAL A CA 1
ATOM 776 C C . VAL A 1 128 ? 13.847 18.569 21.491 1.00 36.43 107 VAL A C 1
ATOM 777 O O . VAL A 1 128 ? 14.548 17.653 21.876 1.00 36.71 107 VAL A O 1
ATOM 781 N N . ILE A 1 129 ? 13.161 18.523 20.351 1.00 35.76 108 ILE A N 1
ATOM 782 C CA . ILE A 1 129 ? 13.377 17.479 19.362 1.00 35.14 108 ILE A CA 1
ATOM 783 C C . ILE A 1 129 ? 13.962 18.133 18.099 1.00 35.22 108 ILE A C 1
ATOM 784 O O . ILE A 1 129 ? 13.355 19.035 17.507 1.00 35.55 108 ILE A O 1
ATOM 789 N N . HIS A 1 130 ? 15.162 17.690 17.724 1.00 34.81 109 HIS A N 1
ATOM 790 C CA . HIS A 1 130 ? 15.966 18.310 16.673 1.00 33.98 109 HIS A CA 1
ATOM 791 C C . HIS A 1 130 ? 15.588 17.787 15.287 1.00 34.01 109 HIS A C 1
ATOM 792 O O . HIS A 1 130 ? 15.115 16.647 15.151 1.00 33.85 109 HIS A O 1
ATOM 799 N N . ASN A 1 131 ? 15.834 18.616 14.266 1.00 33.41 110 ASN A N 1
ATOM 800 C CA . ASN A 1 131 ? 15.605 18.270 12.865 1.00 33.26 110 ASN A CA 1
ATOM 801 C C . ASN A 1 131 ? 16.548 19.078 11.947 1.00 33.61 110 ASN A C 1
ATOM 802 O O . ASN A 1 131 ? 17.434 19.783 12.431 1.00 33.76 110 ASN A O 1
ATOM 807 N N . ALA A 1 132 ? 16.364 18.966 10.630 1.00 33.80 111 ALA A N 1
ATOM 808 C CA . ALA A 1 132 ? 17.196 19.684 9.667 1.00 34.03 111 ALA A CA 1
ATOM 809 C C . ALA A 1 132 ? 17.024 21.192 9.817 1.00 34.61 111 ALA A C 1
ATOM 810 O O . ALA A 1 132 ? 16.005 21.672 10.288 1.00 35.39 111 ALA A O 1
ATOM 812 N N . SER A 1 133 ? 18.050 21.931 9.434 1.00 35.55 112 SER A N 1
ATOM 813 C CA . SER A 1 133 ? 18.069 23.370 9.558 1.00 35.94 112 SER A CA 1
ATOM 814 C C . SER A 1 133 ? 18.609 23.934 8.259 1.00 36.32 112 SER A C 1
ATOM 815 O O . SER A 1 133 ? 19.453 23.307 7.608 1.00 36.30 112 SER A O 1
ATOM 818 N N . ILE A 1 134 ? 18.155 25.133 7.905 1.00 36.90 113 ILE A N 1
ATOM 819 C CA . ILE A 1 134 ? 18.648 25.818 6.715 1.00 37.30 113 ILE A CA 1
ATOM 820 C C . ILE A 1 134 ? 20.166 25.985 6.811 1.00 37.41 113 ILE A C 1
ATOM 821 O O . ILE A 1 134 ? 20.871 25.930 5.805 1.00 37.41 113 ILE A O 1
ATOM 826 N N . MET A 1 135 ? 20.661 26.131 8.035 1.00 37.85 114 MET A N 1
ATOM 827 C CA . MET A 1 135 ? 22.087 26.314 8.281 1.00 38.81 114 MET A CA 1
ATOM 828 C C . MET A 1 135 ? 22.985 25.136 7.865 1.00 38.77 114 MET A C 1
ATOM 829 O O . MET A 1 135 ? 24.094 25.352 7.391 1.00 38.87 114 MET A O 1
ATOM 834 N N . ASN A 1 136 ? 22.523 23.899 8.035 1.00 38.76 115 ASN A N 1
ATOM 835 C CA . ASN A 1 136 ? 23.255 22.768 7.480 1.00 38.73 115 ASN A CA 1
ATOM 836 C C . ASN A 1 136 ? 22.859 22.486 6.023 1.00 38.01 115 ASN A C 1
ATOM 837 O O . ASN A 1 136 ? 23.720 22.220 5.169 1.00 37.49 115 ASN A O 1
ATOM 842 N N . ALA A 1 137 ? 21.563 22.602 5.733 1.00 36.94 116 ALA A N 1
ATOM 843 C CA . ALA A 1 137 ? 21.017 22.242 4.419 1.00 36.03 116 ALA A CA 1
ATOM 844 C C . ALA A 1 137 ? 21.654 22.952 3.218 1.00 35.72 116 ALA A C 1
ATOM 845 O O . ALA A 1 137 ? 21.707 22.388 2.123 1.00 35.54 116 ALA A O 1
ATOM 847 N N . ILE A 1 138 ? 22.109 24.192 3.424 1.00 35.21 117 ILE A N 1
ATOM 848 C CA . ILE A 1 138 ? 22.765 24.999 2.383 1.00 34.87 117 ILE A CA 1
ATOM 849 C C . ILE A 1 138 ? 24.084 24.363 1.904 1.00 34.88 117 ILE A C 1
ATOM 850 O O . ILE A 1 138 ? 24.722 24.843 0.959 1.00 34.36 117 ILE A O 1
ATOM 855 N N . GLY A 1 139 ? 24.483 23.289 2.578 1.00 34.90 118 GLY A N 1
ATOM 856 C CA . GLY A 1 139 ? 25.587 22.458 2.134 1.00 35.13 118 GLY A CA 1
ATOM 857 C C . GLY A 1 139 ? 25.394 21.897 0.743 1.00 35.29 118 GLY A C 1
ATOM 858 O O . GLY A 1 139 ? 26.359 21.503 0.098 1.00 35.63 118 GLY A O 1
ATOM 859 N N . CYS A 1 140 ? 24.159 21.878 0.258 1.00 35.50 119 CYS A N 1
ATOM 860 C CA . CYS A 1 140 ? 23.892 21.339 -1.077 1.00 36.27 119 CYS A CA 1
ATOM 861 C C . CYS A 1 140 ? 24.444 22.219 -2.181 1.00 35.79 119 CYS A C 1
ATOM 862 O O . CYS A 1 140 ? 24.474 21.814 -3.345 1.00 36.30 119 CYS A O 1
ATOM 865 N N . SER A 1 141 ? 24.896 23.412 -1.808 1.00 35.30 120 SER A N 1
ATOM 866 C CA . SER A 1 141 ? 25.516 24.345 -2.747 1.00 35.08 120 SER A CA 1
ATOM 867 C C . SER A 1 141 ? 26.883 23.851 -3.231 1.00 34.89 120 SER A C 1
ATOM 868 O O . SER A 1 141 ? 27.331 24.200 -4.323 1.00 34.97 120 SER A O 1
ATOM 871 N N . GLY A 1 142 ? 27.550 23.057 -2.402 1.00 34.61 121 GLY A N 1
ATOM 872 C CA . GLY A 1 142 ? 28.920 22.657 -2.683 1.00 34.10 121 GLY A CA 1
ATOM 873 C C . GLY A 1 142 ? 29.931 23.400 -1.835 1.00 33.61 121 GLY A C 1
ATOM 874 O O . GLY A 1 142 ? 31.097 23.013 -1.780 1.00 33.69 121 GLY A O 1
ATOM 875 N N . LEU A 1 143 ? 29.495 24.467 -1.170 1.00 33.05 122 LEU A N 1
ATOM 876 C CA . LEU A 1 143 ? 30.372 25.172 -0.241 1.00 32.52 122 LEU A CA 1
ATOM 877 C C . LEU A 1 143 ? 30.531 24.353 1.049 1.00 32.58 122 LEU A C 1
ATOM 878 O O . LEU A 1 143 ? 29.562 23.743 1.534 1.00 32.18 122 LEU A O 1
ATOM 883 N N A GLN A 1 144 ? 31.756 24.329 1.574 0.50 32.48 123 GLN A N 1
ATOM 884 N N B GLN A 1 144 ? 31.756 24.338 1.578 0.50 32.49 123 GLN A N 1
ATOM 885 C CA A GLN A 1 144 ? 32.072 23.658 2.831 0.50 32.27 123 GLN A CA 1
ATOM 886 C CA B GLN A 1 144 ? 32.107 23.636 2.815 0.50 32.28 123 GLN A CA 1
ATOM 887 C C A GLN A 1 144 ? 31.515 24.437 4.010 0.50 32.31 123 GLN A C 1
ATOM 888 C C B GLN A 1 144 ? 31.587 24.398 4.042 0.50 32.33 123 GLN A C 1
ATOM 889 O O A GLN A 1 144 ? 31.828 25.617 4.203 0.50 32.49 123 GLN A O 1
ATOM 890 O O B GLN A 1 144 ? 31.989 25.539 4.293 0.50 32.49 123 GLN A O 1
ATOM 901 N N . LEU A 1 145 ? 30.688 23.759 4.794 1.00 32.28 124 LEU A N 1
ATOM 902 C CA . LEU A 1 145 ? 30.061 24.339 5.983 1.00 32.41 124 LEU A CA 1
ATOM 903 C C . LEU A 1 145 ? 31.005 24.781 7.112 1.00 32.66 124 LEU A C 1
ATOM 904 O O . LEU A 1 145 ? 30.675 25.699 7.871 1.00 32.85 124 LEU A O 1
ATOM 909 N N . TYR A 1 146 ? 32.169 24.140 7.236 1.00 32.84 125 TYR A N 1
ATOM 910 C CA . TYR A 1 146 ? 33.153 24.568 8.238 1.00 32.65 125 TYR A CA 1
ATOM 911 C C . TYR A 1 146 ? 33.714 25.922 7.882 1.00 31.62 125 TYR A C 1
ATOM 912 O O . TYR A 1 146 ? 34.168 26.651 8.751 1.00 31.52 125 TYR A O 1
ATOM 921 N N . ARG A 1 147 ? 33.685 26.257 6.596 1.00 30.80 126 ARG A N 1
ATOM 922 C CA . ARG A 1 147 ? 34.193 27.550 6.151 1.00 29.93 126 ARG A CA 1
ATOM 923 C C . ARG A 1 147 ? 33.209 28.719 6.302 1.00 28.97 126 ARG A C 1
ATOM 924 O O . ARG A 1 147 ? 33.549 29.836 5.979 1.00 28.90 126 ARG A O 1
ATOM 932 N N . PHE A 1 148 ? 31.998 28.466 6.791 1.00 28.67 127 PHE A N 1
ATOM 933 C CA . PHE A 1 148 ? 31.037 29.550 7.054 1.00 28.26 127 PHE A CA 1
ATOM 934 C C . PHE A 1 148 ? 31.377 30.350 8.310 1.00 28.21 127 PHE A C 1
ATOM 935 O O . PHE A 1 148 ? 31.572 29.777 9.394 1.00 28.30 127 PHE A O 1
ATOM 943 N N . GLY A 1 149 ? 31.466 31.667 8.139 1.00 28.04 128 GLY A N 1
ATOM 944 C CA . GLY A 1 149 ? 31.695 32.612 9.234 1.00 28.38 128 GLY A CA 1
ATOM 945 C C . GLY A 1 149 ? 30.358 32.884 9.889 1.00 29.24 128 GLY A C 1
ATOM 946 O O . GLY A 1 149 ? 29.465 32.022 9.833 1.00 28.87 128 GLY A O 1
ATOM 947 N N . GLN A 1 150 ? 30.189 34.073 10.488 1.00 29.64 129 GLN A N 1
ATOM 948 C CA . GLN A 1 150 ? 28.920 34.376 11.153 1.00 29.83 129 GLN A CA 1
ATOM 949 C C . GLN A 1 150 ? 27.766 34.649 10.179 1.00 30.45 129 GLN A C 1
ATOM 950 O O . GLN A 1 150 ? 27.964 35.183 9.077 1.00 30.28 129 GLN A O 1
ATOM 956 N N . THR A 1 151 ? 26.568 34.242 10.600 1.00 30.95 130 THR A N 1
ATOM 957 C CA . THR A 1 151 ? 25.349 34.359 9.811 1.00 31.02 130 THR A CA 1
ATOM 958 C C . THR A 1 151 ? 24.790 35.771 9.953 1.00 32.03 130 THR A C 1
ATOM 959 O O . THR A 1 151 ? 24.841 36.364 11.049 1.00 32.21 130 THR A O 1
ATOM 963 N N . VAL A 1 152 ? 24.282 36.322 8.843 1.00 32.33 131 VAL A N 1
ATOM 964 C CA . VAL A 1 152 ? 23.759 37.697 8.843 1.00 32.69 131 VAL A CA 1
ATOM 965 C C . VAL A 1 152 ? 22.311 37.758 8.334 1.00 33.70 131 VAL A C 1
ATOM 966 O O . VAL A 1 152 ? 21.864 36.868 7.597 1.00 33.89 131 VAL A O 1
ATOM 970 N N . SER A 1 153 ? 21.597 38.808 8.739 1.00 34.52 132 SER A N 1
ATOM 971 C CA . SER A 1 153 ? 20.184 38.999 8.375 1.00 35.94 132 SER A CA 1
ATOM 972 C C . SER A 1 153 ? 19.964 40.322 7.664 1.00 36.22 132 SER A C 1
ATOM 973 O O . SER A 1 153 ? 20.395 41.379 8.144 1.00 35.96 132 SER A O 1
ATOM 976 N N . VAL A 1 154 ? 19.292 40.254 6.518 1.00 36.94 133 VAL A N 1
ATOM 977 C CA . VAL A 1 154 ? 18.891 41.454 5.794 1.00 37.75 133 VAL A CA 1
ATOM 978 C C . VAL A 1 154 ? 17.419 41.747 6.101 1.00 38.64 133 VAL A C 1
ATOM 979 O O . VAL A 1 154 ? 16.579 40.852 6.033 1.00 38.82 133 VAL A O 1
ATOM 983 N N . CYS A 1 155 ? 17.134 42.998 6.461 1.00 39.78 134 CYS A N 1
ATOM 984 C CA . CYS A 1 155 ? 15.791 43.438 6.839 1.00 41.17 134 CYS A CA 1
ATOM 985 C C . CYS A 1 155 ? 15.131 44.273 5.740 1.00 41.22 134 CYS A C 1
ATOM 986 O O . CYS A 1 155 ? 15.823 44.855 4.894 1.00 41.05 134 CYS A O 1
ATOM 989 N N . PHE A 1 156 ? 13.796 44.324 5.764 1.00 41.18 135 PHE A N 1
ATOM 990 C CA . PHE A 1 156 ? 13.042 45.228 4.903 1.00 41.56 135 PHE A CA 1
ATOM 991 C C . PHE A 1 156 ? 13.246 46.681 5.323 1.00 41.66 135 PHE A C 1
ATOM 992 O O . PHE A 1 156 ? 13.042 47.030 6.486 1.00 41.80 135 PHE A O 1
ATOM 1000 N N . TRP A 1 157 ? 13.635 47.520 4.370 1.00 41.76 136 TRP A N 1
ATOM 1001 C CA . TRP A 1 157 ? 13.789 48.946 4.628 1.00 41.95 136 TRP A CA 1
ATOM 1002 C C . TRP A 1 157 ? 12.442 49.654 4.640 1.00 42.54 136 TRP A C 1
ATOM 1003 O O . TRP A 1 157 ? 11.526 49.277 3.901 1.00 42.78 136 TRP A O 1
ATOM 1014 N N . SER A 1 158 ? 12.339 50.681 5.482 1.00 42.98 137 SER A N 1
ATOM 1015 C CA . SER A 1 158 ? 11.070 51.342 5.759 1.00 43.69 137 SER A CA 1
ATOM 1016 C C . SER A 1 158 ? 11.296 52.811 6.117 1.00 44.03 137 SER A C 1
ATOM 1017 O O . SER A 1 158 ? 11.723 53.130 7.227 1.00 43.46 137 SER A O 1
ATOM 1020 N N . GLU A 1 159 ? 11.014 53.692 5.155 1.00 44.94 138 GLU A N 1
ATOM 1021 C CA . GLU A 1 159 ? 11.156 55.147 5.316 1.00 45.69 138 GLU A CA 1
ATOM 1022 C C . GLU A 1 159 ? 12.587 55.543 5.616 1.00 45.95 138 GLU A C 1
ATOM 1023 O O . GLU A 1 159 ? 13.444 55.504 4.738 1.00 46.23 138 GLU A O 1
ATOM 1029 N N . HIS A 1 160 ? 12.830 55.928 6.867 1.00 46.48 139 HIS A N 1
ATOM 1030 C CA . HIS A 1 160 ? 14.152 56.367 7.331 1.00 46.62 139 HIS A CA 1
ATOM 1031 C C . HIS A 1 160 ? 14.921 55.219 7.958 1.00 45.39 139 HIS A C 1
ATOM 1032 O O . HIS A 1 160 ? 16.126 55.310 8.164 1.00 45.66 139 HIS A O 1
ATOM 1039 N N . TRP A 1 161 ? 14.212 54.153 8.290 1.00 44.35 140 TRP A N 1
ATOM 1040 C CA . TRP A 1 161 ? 14.838 52.951 8.820 1.00 43.34 140 TRP A CA 1
ATOM 1041 C C . TRP A 1 161 ? 15.464 52.175 7.678 1.00 42.29 140 TRP A C 1
ATOM 1042 O O . TRP A 1 161 ? 14.780 51.436 6.975 1.00 42.00 140 TRP A O 1
ATOM 1053 N N . ARG A 1 162 ? 16.763 52.368 7.489 1.00 41.63 141 ARG A N 1
ATOM 1054 C CA . ARG A 1 162 ? 17.511 51.649 6.461 1.00 41.19 141 ARG A CA 1
ATOM 1055 C C . ARG A 1 162 ? 18.735 50.959 7.059 1.00 40.15 141 ARG A C 1
ATOM 1056 O O . ARG A 1 162 ? 19.862 51.299 6.699 1.00 40.30 141 ARG A O 1
ATOM 1064 N N . PRO A 1 163 ? 18.536 49.976 7.958 1.00 39.26 142 PRO A N 1
ATOM 1065 C CA . PRO A 1 163 ? 19.708 49.400 8.629 1.00 38.47 142 PRO A CA 1
ATOM 1066 C C . PRO A 1 163 ? 20.591 48.577 7.700 1.00 38.04 142 PRO A C 1
ATOM 1067 O O . PRO A 1 163 ? 20.084 47.948 6.776 1.00 38.11 142 PRO A O 1
ATOM 1071 N N . SER A 1 164 ? 21.900 48.597 7.959 1.00 37.60 143 SER A N 1
ATOM 1072 C CA . SER A 1 164 ? 22.868 47.813 7.203 1.00 37.34 143 SER A CA 1
ATOM 1073 C C . SER A 1 164 ? 23.981 47.242 8.095 1.00 37.09 143 SER A C 1
ATOM 1074 O O . SER A 1 164 ? 25.134 47.139 7.676 1.00 36.62 143 SER A O 1
ATOM 1077 N N . SER A 1 165 ? 23.603 46.857 9.313 1.00 37.11 144 SER A N 1
ATOM 1078 C CA . SER A 1 165 ? 24.494 46.239 10.303 1.00 37.02 144 SER A CA 1
ATOM 1079 C C . SER A 1 165 ? 25.197 44.983 9.820 1.00 36.71 144 SER A C 1
ATOM 1080 O O . SER A 1 165 ? 26.301 44.687 10.255 1.00 37.32 144 SER A O 1
ATOM 1083 N N . TYR A 1 166 ? 24.543 44.227 8.949 1.00 36.08 145 TYR A N 1
ATOM 1084 C CA . TYR A 1 166 ? 25.118 43.015 8.400 1.00 35.63 145 TYR A CA 1
ATOM 1085 C C . TYR A 1 166 ? 26.395 43.298 7.602 1.00 35.91 145 TYR A C 1
ATOM 1086 O O . TYR A 1 166 ? 27.256 42.420 7.484 1.00 36.36 145 TYR A O 1
ATOM 1095 N N . TYR A 1 167 ? 26.507 44.516 7.069 1.00 35.48 146 TYR A N 1
ATOM 1096 C CA . TYR A 1 167 ? 27.540 44.862 6.096 1.00 35.53 146 TYR A CA 1
ATOM 1097 C C . TYR A 1 167 ? 28.954 44.698 6.657 1.00 35.38 146 TYR A C 1
ATOM 1098 O O . TYR A 1 167 ? 29.749 43.969 6.055 1.00 35.61 146 TYR A O 1
ATOM 1107 N N . PRO A 1 168 ? 29.266 45.349 7.807 1.00 35.13 147 PRO A N 1
ATOM 1108 C CA . PRO A 1 168 ? 30.591 45.167 8.401 1.00 34.90 147 PRO A CA 1
ATOM 1109 C C . PRO A 1 168 ? 30.883 43.716 8.762 1.00 34.48 147 PRO A C 1
ATOM 1110 O O . PRO A 1 168 ? 32.026 43.299 8.651 1.00 34.92 147 PRO A O 1
ATOM 1114 N N . LYS A 1 169 ? 29.870 42.961 9.184 1.00 34.14 148 LYS A N 1
ATOM 1115 C CA . LYS A 1 169 ? 30.043 41.526 9.476 1.00 33.60 148 LYS A CA 1
ATOM 1116 C C . LYS A 1 169 ? 30.360 40.687 8.225 1.00 33.18 148 LYS A C 1
ATOM 1117 O O . LYS A 1 169 ? 31.096 39.702 8.316 1.00 33.04 148 LYS A O 1
ATOM 1123 N N . ILE A 1 170 ? 29.805 41.060 7.071 1.00 32.44 149 ILE A N 1
ATOM 1124 C CA . ILE A 1 170 ? 30.166 40.395 5.812 1.00 32.25 149 ILE A CA 1
ATOM 1125 C C . ILE A 1 170 ? 31.631 40.699 5.461 1.00 32.62 149 ILE A C 1
ATOM 1126 O O . ILE A 1 170 ? 32.359 39.820 4.989 1.00 32.97 149 ILE A O 1
ATOM 1131 N N . LYS A 1 171 ? 32.050 41.935 5.725 1.00 32.46 150 LYS A N 1
ATOM 1132 C CA . LYS A 1 171 ? 33.429 42.381 5.522 1.00 32.63 150 LYS A CA 1
ATOM 1133 C C . LYS A 1 171 ? 34.413 41.516 6.300 1.00 32.38 150 LYS A C 1
ATOM 1134 O O . LYS A 1 171 ? 35.424 41.055 5.742 1.00 32.00 150 LYS A O 1
ATOM 1140 N N . ILE A 1 172 ? 34.098 41.284 7.571 1.00 32.04 151 ILE A N 1
ATOM 1141 C CA . ILE A 1 172 ? 34.917 40.422 8.440 1.00 31.85 151 ILE A CA 1
ATOM 1142 C C . ILE A 1 172 ? 35.023 38.988 7.905 1.00 31.62 151 ILE A C 1
ATOM 1143 O O . ILE A 1 172 ? 36.122 38.404 7.861 1.00 31.97 151 ILE A O 1
ATOM 1148 N N . ASN A 1 173 ? 33.897 38.431 7.475 1.00 31.13 152 ASN A N 1
ATOM 1149 C CA . ASN A 1 173 ? 33.890 37.087 6.925 1.00 30.82 152 ASN A CA 1
ATOM 1150 C C . ASN A 1 173 ? 34.785 37.002 5.700 1.00 31.18 152 ASN A C 1
ATOM 1151 O O . ASN A 1 173 ? 35.556 36.056 5.546 1.00 31.15 152 ASN A O 1
ATOM 1156 N N . ARG A 1 174 ? 34.694 38.015 4.843 1.00 31.19 153 ARG A N 1
ATOM 1157 C CA . ARG A 1 174 ? 35.421 38.003 3.599 1.00 31.15 153 ARG A CA 1
ATOM 1158 C C . ARG A 1 174 ? 36.906 38.321 3.760 1.00 31.32 153 ARG A C 1
ATOM 1159 O O . ARG A 1 174 ? 37.735 37.585 3.243 1.00 31.61 153 ARG A O 1
ATOM 1167 N N . ASP A 1 175 ? 37.239 39.372 4.513 1.00 31.46 154 ASP A N 1
ATOM 1168 C CA . ASP A 1 175 ? 38.632 39.669 4.901 1.00 31.93 154 ASP A CA 1
ATOM 1169 C C . ASP A 1 175 ? 39.347 38.456 5.495 1.00 31.48 154 ASP A C 1
ATOM 1170 O O . ASP A 1 175 ? 40.549 38.296 5.329 1.00 31.41 154 ASP A O 1
ATOM 1175 N N . ASN A 1 176 ? 38.605 37.623 6.212 1.00 31.51 155 ASN A N 1
ATOM 1176 C CA . ASN A 1 176 ? 39.183 36.450 6.882 1.00 31.38 155 ASN A CA 1
ATOM 1177 C C . ASN A 1 176 ? 38.886 35.134 6.189 1.00 31.50 155 ASN A C 1
ATOM 1178 O O . ASN A 1 176 ? 39.046 34.056 6.780 1.00 31.88 155 ASN A O 1
ATOM 1183 N N . ASN A 1 177 ? 38.453 35.240 4.933 1.00 31.53 156 ASN A N 1
ATOM 1184 C CA . ASN A 1 177 ? 38.350 34.102 4.009 1.00 31.64 156 ASN A CA 1
ATOM 1185 C C . ASN A 1 177 ? 37.288 33.061 4.405 1.00 31.61 156 ASN A C 1
ATOM 1186 O O . ASN A 1 177 ? 37.485 31.848 4.198 1.00 32.08 156 ASN A O 1
ATOM 1191 N N . MET A 1 178 ? 36.163 33.548 4.942 1.00 30.71 157 MET A N 1
ATOM 1192 C CA . MET A 1 178 ? 35.024 32.707 5.331 1.00 30.69 157 MET A CA 1
ATOM 1193 C C . MET A 1 178 ? 33.799 32.993 4.471 1.00 30.29 157 MET A C 1
ATOM 1194 O O . MET A 1 178 ? 33.642 34.114 3.983 1.00 30.65 157 MET A O 1
ATOM 1199 N N . HIS A 1 179 ? 32.941 31.988 4.280 1.00 29.44 158 HIS A N 1
ATOM 1200 C CA . HIS A 1 179 ? 31.697 32.168 3.520 1.00 28.69 158 HIS A CA 1
ATOM 1201 C C . HIS A 1 179 ? 30.642 32.819 4.401 1.00 28.49 158 HIS A C 1
ATOM 1202 O O . HIS A 1 179 ? 30.735 32.756 5.624 1.00 28.15 158 HIS A O 1
ATOM 1209 N N . THR A 1 180 ? 29.629 33.425 3.776 1.00 28.38 159 THR A N 1
ATOM 1210 C CA . THR A 1 180 ? 28.509 34.002 4.510 1.00 28.03 159 THR A CA 1
ATOM 1211 C C . THR A 1 180 ? 27.153 33.441 4.068 1.00 29.18 159 THR A C 1
ATOM 1212 O O . THR A 1 180 ? 26.866 33.319 2.868 1.00 29.13 159 THR A O 1
ATOM 1216 N N . LEU A 1 181 ? 26.328 33.105 5.061 1.00 29.74 160 LEU A N 1
ATOM 1217 C CA . LEU A 1 181 ? 24.920 32.817 4.850 1.00 30.13 160 LEU A CA 1
ATOM 1218 C C . LEU A 1 181 ? 24.125 34.057 5.173 1.00 30.75 160 LEU A C 1
ATOM 1219 O O . LEU A 1 181 ? 24.220 34.590 6.278 1.00 31.19 160 LEU A O 1
ATOM 1224 N N . VAL A 1 182 ? 23.347 34.511 4.196 1.00 31.31 161 VAL A N 1
ATOM 1225 C CA . VAL A 1 182 ? 22.522 35.696 4.335 1.00 31.58 161 VAL A CA 1
ATOM 1226 C C . VAL A 1 182 ? 21.052 35.281 4.464 1.00 32.36 161 VAL A C 1
ATOM 1227 O O . VAL A 1 182 ? 20.439 34.814 3.506 1.00 32.33 161 VAL A O 1
ATOM 1231 N N . LEU A 1 183 ? 20.503 35.425 5.661 1.00 33.21 162 LEU A N 1
ATOM 1232 C CA . LEU A 1 183 ? 19.093 35.120 5.894 1.00 34.31 162 LEU A CA 1
ATOM 1233 C C . LEU A 1 183 ? 18.258 36.355 5.587 1.00 35.00 162 LEU A C 1
ATOM 1234 O O . LEU A 1 183 ? 18.695 37.471 5.825 1.00 35.03 162 LEU A O 1
ATOM 1239 N N . LEU A 1 184 ? 17.076 36.147 5.020 1.00 36.57 163 LEU A N 1
ATOM 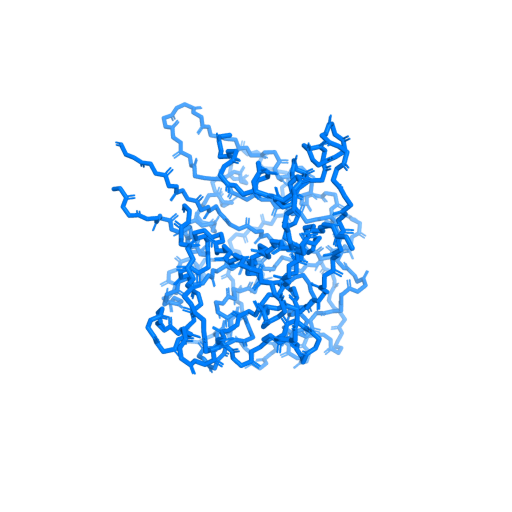1240 C CA . LEU A 1 184 ? 16.245 37.253 4.518 1.00 38.03 163 LEU A CA 1
ATOM 1241 C C . LEU A 1 184 ? 15.018 37.456 5.412 1.00 39.22 163 LEU A C 1
ATOM 1242 O O . LEU A 1 184 ? 14.632 36.560 6.159 1.00 39.42 163 LEU A O 1
ATOM 1247 N N . ASP A 1 185 ? 14.422 38.636 5.325 1.00 40.86 164 ASP A N 1
ATOM 1248 C CA . ASP A 1 185 ? 13.388 39.065 6.255 1.00 42.82 164 ASP A CA 1
ATOM 1249 C C . ASP A 1 185 ? 12.042 38.410 5.975 1.00 44.51 164 ASP A C 1
ATOM 1250 O O . ASP A 1 185 ? 11.776 37.949 4.861 1.00 44.55 164 ASP A O 1
ATOM 1255 N N . ILE A 1 186 ? 11.212 38.352 7.011 1.00 46.99 165 ILE A N 1
ATOM 1256 C CA . ILE A 1 186 ? 9.844 37.836 6.919 1.00 49.57 165 ILE A CA 1
ATOM 1257 C C . ILE A 1 186 ? 8.940 38.744 7.752 1.00 51.19 165 ILE A C 1
ATOM 1258 O O . ILE A 1 186 ? 9.003 38.729 8.987 1.00 51.58 165 ILE A O 1
ATOM 1263 N N . LYS A 1 187 ? 8.113 39.542 7.080 1.00 53.23 166 LYS A N 1
ATOM 1264 C CA . LYS A 1 187 ? 7.205 40.468 7.765 1.00 55.18 166 LYS A CA 1
ATOM 1265 C C . LYS A 1 187 ? 5.789 39.909 7.924 1.00 56.50 166 LYS A C 1
ATOM 1266 O O . LYS A 1 187 ? 5.247 39.304 7.002 1.00 56.74 166 LYS A O 1
ATOM 1268 N N . VAL A 1 188 ? 5.208 40.099 9.108 1.00 58.50 167 VAL A N 1
ATOM 1269 C CA . VAL A 1 188 ? 3.754 39.958 9.301 1.00 60.12 167 VAL A CA 1
ATOM 1270 C C . VAL A 1 188 ? 3.173 41.147 10.093 1.00 61.10 167 VAL A C 1
ATOM 1271 O O . VAL A 1 188 ? 3.588 41.409 11.237 1.00 61.34 167 VAL A O 1
ATOM 1275 N N . LYS A 1 189 ? 2.236 41.859 9.445 1.00 62.13 168 LYS A N 1
ATOM 1276 C CA . LYS A 1 189 ? 1.507 43.036 9.979 1.00 62.60 168 LYS A CA 1
ATOM 1277 C C . LYS A 1 189 ? 1.122 44.018 8.854 1.00 63.05 168 LYS A C 1
ATOM 1278 O O . LYS A 1 189 ? 1.860 44.157 7.868 1.00 63.04 168 LYS A O 1
ATOM 1280 N N . GLU A 1 190 ? -0.024 44.692 9.001 1.00 63.37 169 GLU A N 1
ATOM 1281 C CA . GLU A 1 190 ? -0.392 45.824 8.126 1.00 63.64 169 GLU A CA 1
ATOM 1282 C C . GLU A 1 190 ? -1.213 46.893 8.860 1.00 63.79 169 GLU A C 1
ATOM 1283 O O . GLU A 1 190 ? -2.332 46.640 9.316 1.00 63.68 169 GLU A O 1
ATOM 1285 N N . GLU A 1 204 ? -1.527 42.586 4.544 1.00 56.65 183 GLU A N 1
ATOM 1286 C CA . GLU A 1 204 ? -1.480 41.830 5.801 1.00 56.66 183 GLU A CA 1
ATOM 1287 C C . GLU A 1 204 ? -0.930 40.383 5.698 1.00 56.60 183 GLU A C 1
ATOM 1288 O O . GLU A 1 204 ? -0.377 39.877 6.687 1.00 56.54 183 GLU A O 1
ATOM 1290 N N . PRO A 1 205 ? -1.073 39.711 4.521 1.00 56.23 184 PRO A N 1
ATOM 1291 C CA . PRO A 1 205 ? -0.456 38.373 4.393 1.00 55.88 184 PRO A CA 1
ATOM 1292 C C . PRO A 1 205 ? 1.083 38.458 4.439 1.00 55.15 184 PRO A C 1
ATOM 1293 O O . PRO A 1 205 ? 1.652 39.450 3.963 1.00 55.23 184 PRO A O 1
ATOM 1297 N N . PRO A 1 206 ? 1.748 37.438 5.024 1.00 54.19 185 PRO A N 1
ATOM 1298 C CA . PRO A 1 206 ? 3.197 37.467 5.245 1.00 53.43 185 PRO A CA 1
ATOM 1299 C C . PRO A 1 206 ? 4.024 37.732 3.982 1.00 52.43 185 PRO A C 1
ATOM 1300 O O . PRO A 1 206 ? 3.836 37.078 2.954 1.00 52.36 185 PRO A O 1
ATOM 1304 N N . ARG A 1 207 ? 4.927 38.699 4.083 1.00 51.09 186 ARG A N 1
ATOM 1305 C CA . ARG A 1 207 ? 5.750 39.118 2.962 1.00 49.77 186 ARG A CA 1
ATOM 1306 C C . ARG A 1 207 ? 7.167 38.586 3.176 1.00 48.03 186 ARG A C 1
ATOM 1307 O O . ARG A 1 207 ? 7.821 38.898 4.163 1.00 47.85 186 ARG A O 1
ATOM 1315 N N . TYR A 1 208 ? 7.615 37.750 2.253 1.00 46.23 187 TYR A N 1
ATOM 1316 C CA . TYR A 1 208 ? 8.948 37.177 2.309 1.00 44.35 187 TYR A CA 1
ATOM 1317 C C . TYR A 1 208 ? 9.883 37.944 1.392 1.00 43.33 187 TYR A C 1
ATOM 1318 O O . TYR A 1 208 ? 9.567 38.173 0.220 1.00 42.94 187 TYR A O 1
ATOM 1327 N N . MET A 1 209 ? 11.031 38.350 1.927 1.00 42.14 188 MET A N 1
ATOM 1328 C CA . MET A 1 209 ? 12.034 39.018 1.114 1.00 40.85 188 MET A CA 1
ATOM 1329 C C . MET A 1 209 ? 12.586 38.043 0.098 1.00 39.87 188 MET A C 1
ATOM 1330 O O . MET A 1 209 ? 12.784 36.866 0.398 1.00 39.48 188 MET A O 1
ATOM 1335 N N . THR A 1 210 ? 12.827 38.550 -1.104 1.00 39.15 189 THR A N 1
ATOM 1336 C CA . THR A 1 210 ? 13.429 37.778 -2.183 1.00 38.46 189 THR A CA 1
ATOM 1337 C C . THR A 1 210 ? 14.927 38.014 -2.283 1.00 38.03 189 THR A C 1
ATOM 1338 O O . THR A 1 210 ? 15.453 39.035 -1.841 1.00 38.04 189 THR A O 1
ATOM 1342 N N . ILE A 1 211 ? 15.609 37.054 -2.892 1.00 37.74 190 ILE A N 1
A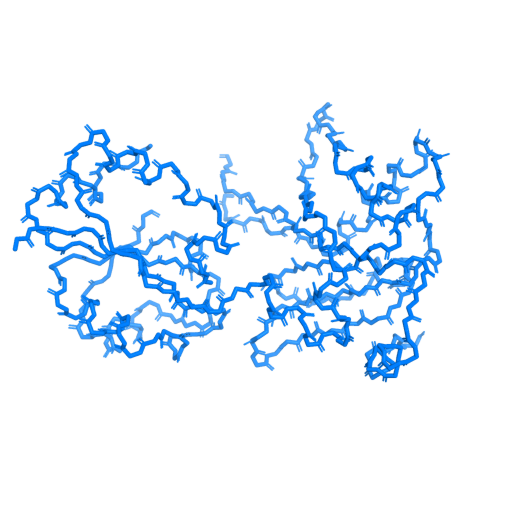TOM 1343 C CA . ILE A 1 211 ? 16.988 37.210 -3.323 1.00 37.02 190 ILE A CA 1
ATOM 1344 C C . ILE A 1 211 ? 17.190 38.503 -4.124 1.00 37.20 190 ILE A C 1
ATOM 1345 O O . ILE A 1 211 ? 18.205 39.190 -3.944 1.00 37.30 190 ILE A O 1
ATOM 1350 N N . ASN A 1 212 ? 16.223 38.815 -5.000 1.00 37.16 191 ASN A N 1
ATOM 1351 C CA . ASN A 1 212 ? 16.242 40.012 -5.846 1.00 37.07 191 ASN A CA 1
ATOM 1352 C C . ASN A 1 212 ? 16.321 41.295 -5.014 1.00 37.33 191 ASN A C 1
ATOM 1353 O O . ASN A 1 212 ? 17.201 42.137 -5.237 1.00 37.49 191 ASN A O 1
ATOM 1358 N N . GLN A 1 213 ? 15.400 41.427 -4.056 1.00 37.37 192 GLN A N 1
ATOM 1359 C CA . GLN A 1 213 ? 15.358 42.568 -3.138 1.00 37.55 192 GLN A CA 1
ATOM 1360 C C . GLN A 1 213 ? 16.565 42.585 -2.211 1.00 37.69 192 GLN A C 1
ATOM 1361 O O . GLN A 1 213 ? 17.002 43.651 -1.779 1.00 38.04 192 GLN A O 1
ATOM 1367 N N . CYS A 1 214 ? 17.082 41.402 -1.890 1.00 37.60 193 CYS A N 1
ATOM 1368 C CA . CYS A 1 214 ? 18.282 41.277 -1.071 1.00 37.51 193 CYS A CA 1
ATOM 1369 C C . CYS A 1 214 ? 19.504 41.827 -1.801 1.00 37.02 193 CYS A C 1
ATOM 1370 O O . CYS A 1 214 ? 20.236 42.644 -1.256 1.00 36.84 193 CYS A O 1
ATOM 1373 N N . ILE A 1 215 ? 19.723 41.359 -3.029 1.00 36.68 194 ILE A N 1
ATOM 1374 C CA . ILE A 1 215 ? 20.860 41.806 -3.836 1.00 36.24 194 ILE A CA 1
ATOM 1375 C C . ILE A 1 215 ? 20.748 43.299 -4.115 1.00 36.89 194 ILE A C 1
ATOM 1376 O O . ILE A 1 215 ? 21.731 44.015 -4.046 1.00 37.22 194 ILE A O 1
ATOM 1381 N N . GLU A 1 216 ? 19.546 43.775 -4.398 1.00 37.74 195 GLU A N 1
ATOM 1382 C CA . GLU A 1 216 ? 19.344 45.195 -4.644 1.00 39.05 195 GLU A CA 1
ATOM 1383 C C . GLU A 1 216 ? 19.870 46.014 -3.470 1.00 38.93 195 GLU A C 1
ATOM 1384 O O . GLU A 1 216 ? 20.664 46.934 -3.657 1.00 39.25 195 GLU A O 1
ATOM 1390 N N . GLN A 1 217 ? 19.436 45.658 -2.263 1.00 38.88 196 GLN A N 1
ATOM 1391 C CA . GLN A 1 217 ? 19.821 46.385 -1.055 1.00 38.65 196 GLN A CA 1
ATOM 1392 C C . GLN A 1 217 ? 21.333 46.320 -0.792 1.00 38.95 196 GLN A C 1
ATOM 1393 O O . GLN A 1 217 ? 21.944 47.331 -0.442 1.00 38.89 196 GLN A O 1
ATOM 1399 N N . LEU A 1 218 ? 21.921 45.135 -0.965 1.00 38.95 197 LEU A N 1
ATOM 1400 C CA . LEU A 1 218 ? 23.363 44.944 -0.784 1.00 39.53 197 LEU A CA 1
ATOM 1401 C C . LEU A 1 218 ? 24.177 45.818 -1.732 1.00 39.71 197 LEU A C 1
ATOM 1402 O O . LEU A 1 218 ? 25.207 46.383 -1.337 1.00 40.14 197 LEU A O 1
ATOM 1407 N N . LEU A 1 219 ? 23.714 45.928 -2.973 1.00 39.83 198 LEU A N 1
ATOM 1408 C CA . LEU A 1 219 ? 24.394 46.745 -3.975 1.00 39.74 198 LEU A CA 1
ATOM 1409 C C . LEU A 1 219 ? 24.322 48.222 -3.622 1.00 40.04 198 LEU A C 1
ATOM 1410 O O . LEU A 1 219 ? 25.277 48.963 -3.829 1.00 40.55 198 LEU A O 1
ATOM 1415 N N . GLU A 1 220 ? 23.200 48.634 -3.046 1.00 40.44 199 GLU A N 1
ATOM 1416 C CA . GLU A 1 220 ? 22.995 50.022 -2.648 1.00 40.87 199 GLU A CA 1
ATOM 1417 C C . GLU A 1 220 ? 23.839 50.412 -1.424 1.00 40.37 199 GLU A C 1
ATOM 1418 O O . GLU A 1 220 ? 24.337 51.538 -1.328 1.00 40.37 199 GLU A O 1
ATOM 1424 N N . VAL A 1 221 ? 23.983 49.473 -0.494 1.00 39.94 200 VAL A N 1
ATOM 1425 C CA . VAL A 1 221 ? 24.815 49.651 0.685 1.00 39.21 200 VAL A CA 1
ATOM 1426 C C . VAL A 1 221 ? 26.295 49.742 0.292 1.00 39.82 200 VAL A C 1
ATOM 1427 O O . VAL A 1 221 ? 27.024 50.569 0.822 1.00 39.31 200 VAL A O 1
ATOM 1431 N N . GLU A 1 222 ? 26.735 48.907 -0.648 1.00 40.72 201 GLU A N 1
ATOM 1432 C CA . GLU A 1 222 ? 28.123 48.971 -1.093 1.00 41.91 201 GLU A CA 1
ATOM 1433 C C . GLU A 1 222 ? 28.394 50.310 -1.779 1.00 42.47 201 GLU A C 1
ATOM 1434 O O . GLU A 1 222 ? 29.442 50.904 -1.579 1.00 42.44 201 GLU A O 1
ATOM 1440 N N . LYS A 1 223 ? 27.438 50.781 -2.571 1.00 43.40 202 LYS A N 1
ATOM 1441 C CA . LYS A 1 223 ? 27.568 52.063 -3.238 1.00 44.65 202 LYS A CA 1
ATOM 1442 C C . LYS A 1 223 ? 27.711 53.193 -2.213 1.00 44.94 202 LYS A C 1
ATOM 1443 O O . LYS A 1 223 ? 28.538 54.080 -2.384 1.00 44.69 202 LYS A O 1
ATOM 1449 N N . GLU A 1 224 ? 26.918 53.133 -1.145 1.00 45.67 203 GLU A N 1
ATOM 1450 C CA . GLU A 1 224 ? 26.903 54.172 -0.108 1.00 46.69 203 GLU A CA 1
ATOM 1451 C C . GLU A 1 224 ? 28.078 54.089 0.851 1.00 46.59 203 GLU A C 1
ATOM 1452 O O . GLU A 1 224 ? 28.503 55.107 1.387 1.00 46.67 203 GLU A O 1
ATOM 1458 N N . GLN A 1 225 ? 28.598 52.885 1.070 1.00 46.54 204 GLN A N 1
ATOM 1459 C CA . GLN A 1 225 ? 29.643 52.692 2.068 1.00 46.96 204 GLN A CA 1
ATOM 1460 C C . GLN A 1 225 ? 31.021 52.411 1.452 1.00 47.03 204 GLN A C 1
ATOM 1461 O O . GLN A 1 225 ? 32.040 52.667 2.093 1.00 47.12 204 GLN A O 1
ATOM 1467 N N . HIS A 1 226 ? 31.032 51.908 0.210 1.00 46.89 205 HIS A N 1
ATOM 1468 C CA . HIS A 1 226 ? 32.242 51.677 -0.614 1.00 46.84 205 HIS A CA 1
ATOM 1469 C C . HIS A 1 226 ? 33.485 51.128 0.092 1.00 46.10 205 HIS A C 1
ATOM 1470 O O . HIS A 1 226 ? 34.592 51.624 -0.105 1.00 46.25 205 HIS A O 1
ATOM 1477 N N . LEU A 1 227 ? 33.308 50.083 0.892 1.00 45.45 206 LEU A N 1
ATOM 1478 C CA . LEU A 1 227 ? 34.456 49.413 1.507 1.00 44.22 206 LEU A CA 1
ATOM 1479 C C . LEU A 1 227 ? 35.037 48.301 0.621 1.00 43.70 206 LEU A C 1
ATOM 1480 O O . LEU A 1 227 ? 36.072 47.726 0.948 1.00 43.47 206 LEU A O 1
ATOM 1485 N N . GLY A 1 228 ? 34.379 48.031 -0.510 1.00 43.07 207 GLY A N 1
ATOM 1486 C CA . GLY A 1 228 ? 34.866 47.055 -1.486 1.00 42.11 207 GLY A CA 1
ATOM 1487 C C . GLY A 1 228 ? 34.690 45.606 -1.066 1.00 41.53 207 GLY A C 1
ATOM 1488 O O . GLY A 1 228 ? 35.506 44.757 -1.424 1.00 41.39 207 GLY A O 1
ATOM 1489 N N . VAL A 1 229 ? 33.605 45.326 -0.336 1.00 40.85 208 VAL A N 1
ATOM 1490 C CA . VAL A 1 229 ? 33.337 44.000 0.229 1.00 39.99 208 VAL A CA 1
ATOM 1491 C C . VAL A 1 229 ? 32.890 43.002 -0.847 1.00 39.79 208 VAL A C 1
ATOM 1492 O O . VAL A 1 229 ? 33.349 41.860 -0.888 1.00 39.71 208 VAL A O 1
ATOM 1496 N N . TYR A 1 230 ? 31.977 43.450 -1.696 1.00 39.37 209 TYR A N 1
ATOM 1497 C CA . TYR A 1 230 ? 31.515 42.712 -2.864 1.00 39.39 209 TYR A CA 1
ATOM 1498 C C . TYR A 1 230 ? 31.160 43.750 -3.923 1.00 39.61 209 TYR A C 1
ATOM 1499 O O . TYR A 1 230 ? 31.119 44.958 -3.621 1.00 39.38 209 TYR A O 1
ATOM 1508 N N . ASP A 1 231 ? 30.906 43.295 -5.150 1.00 39.56 210 ASP A N 1
ATOM 1509 C CA . ASP A 1 231 ? 30.314 44.167 -6.168 1.00 40.08 210 ASP A CA 1
ATOM 1510 C C . ASP A 1 231 ? 29.409 43.441 -7.173 1.00 40.02 210 ASP A C 1
ATOM 1511 O O . ASP A 1 231 ? 29.332 42.224 -7.175 1.00 40.36 210 ASP A O 1
ATOM 1516 N N . GLU A 1 232 ? 28.722 44.220 -8.001 1.00 40.31 211 GLU A N 1
ATOM 1517 C CA . GLU A 1 232 ? 27.945 43.768 -9.168 1.00 40.56 211 GLU A CA 1
ATOM 1518 C C . GLU A 1 232 ? 28.374 42.412 -9.758 1.00 40.04 211 GLU A C 1
ATOM 1519 O O . GLU A 1 232 ? 27.530 41.561 -10.085 1.00 40.03 211 GLU A O 1
ATOM 1525 N N . ASP A 1 233 ? 29.685 42.231 -9.902 1.00 39.29 212 ASP A N 1
ATOM 1526 C CA . ASP A 1 233 ? 30.258 41.066 -10.575 1.00 38.92 212 ASP A CA 1
ATOM 1527 C C . ASP A 1 233 ? 30.659 39.930 -9.628 1.00 38.17 212 ASP A C 1
ATOM 1528 O O . ASP A 1 233 ? 31.180 38.911 -10.082 1.00 37.92 212 ASP A O 1
ATOM 1533 N N . THR A 1 234 ? 30.416 40.103 -8.326 1.00 37.18 213 THR A N 1
ATOM 1534 C CA . THR A 1 234 ? 30.742 39.073 -7.329 1.00 36.23 213 THR A CA 1
ATOM 1535 C C . THR A 1 234 ? 29.838 37.860 -7.539 1.00 35.76 213 THR A C 1
ATOM 1536 O O . THR A 1 234 ? 28.625 38.015 -7.628 1.00 35.91 213 THR A O 1
ATOM 1540 N N . MET A 1 235 ? 30.437 36.673 -7.634 1.00 35.35 214 MET A N 1
ATOM 1541 C CA . MET A 1 235 ? 29.706 35.417 -7.840 1.00 35.05 214 MET A CA 1
ATOM 1542 C C . MET A 1 235 ? 29.110 34.943 -6.524 1.00 34.85 214 MET A C 1
ATOM 1543 O O . MET A 1 235 ? 29.832 34.704 -5.549 1.00 35.34 214 MET A O 1
ATOM 1548 N N . VAL A 1 236 ? 27.792 34.803 -6.500 1.00 34.24 215 VAL A N 1
ATOM 1549 C CA . VAL A 1 236 ? 27.079 34.432 -5.292 1.00 33.77 215 VAL A CA 1
ATOM 1550 C C . VAL A 1 236 ? 26.098 33.334 -5.621 1.00 34.15 215 VAL A C 1
ATOM 1551 O O . VAL A 1 236 ? 25.911 32.978 -6.786 1.00 34.67 215 VAL A O 1
ATOM 1555 N N . VAL A 1 237 ? 25.465 32.807 -4.583 1.00 34.05 216 VAL A N 1
ATOM 1556 C CA . VAL A 1 237 ? 24.622 31.643 -4.713 1.00 33.83 216 VAL A CA 1
ATOM 1557 C C . VAL A 1 237 ? 23.238 32.016 -4.208 1.00 34.12 216 VAL A C 1
ATOM 1558 O O . VAL A 1 237 ? 23.055 32.267 -3.012 1.00 34.31 216 VAL A O 1
ATOM 1562 N N . GLY A 1 238 ? 22.278 32.075 -5.129 1.00 33.85 217 GLY A N 1
ATOM 1563 C CA . GLY A 1 238 ? 20.893 32.287 -4.780 1.00 33.94 217 GLY A CA 1
ATOM 1564 C C . GLY A 1 238 ? 20.293 30.927 -4.525 1.00 34.69 217 GLY A C 1
ATOM 1565 O O . GLY A 1 238 ? 20.515 29.988 -5.300 1.00 34.69 217 GLY A O 1
ATOM 1566 N N . MET A 1 239 ? 19.552 30.803 -3.430 1.00 34.91 218 MET A N 1
ATOM 1567 C CA . MET A 1 239 ? 18.937 29.533 -3.095 1.00 35.63 218 MET A CA 1
ATOM 1568 C C . MET A 1 239 ? 17.493 29.713 -2.700 1.00 35.40 218 MET A C 1
ATOM 1569 O O . MET A 1 239 ? 17.171 30.534 -1.843 1.00 35.71 218 MET A O 1
ATOM 1574 N N . ALA A 1 240 ? 16.625 28.939 -3.338 1.00 35.00 219 ALA A N 1
ATOM 1575 C CA . ALA A 1 240 ? 15.202 28.981 -3.052 1.00 34.38 219 ALA A CA 1
ATOM 1576 C C . ALA A 1 240 ? 14.712 27.587 -2.691 1.00 34.20 219 ALA A C 1
ATOM 1577 O O . ALA A 1 240 ? 15.082 26.611 -3.334 1.00 34.12 219 ALA A O 1
ATOM 1579 N N . ARG A 1 241 ? 13.870 27.510 -1.666 1.00 34.37 220 ARG A N 1
ATOM 1580 C CA . ARG A 1 241 ? 13.238 26.261 -1.237 1.00 34.65 220 ARG A CA 1
ATOM 1581 C C . ARG A 1 241 ? 14.257 25.144 -0.941 1.00 35.14 220 ARG A C 1
ATOM 1582 O O . ARG A 1 241 ? 14.132 24.016 -1.422 1.00 35.53 220 ARG A O 1
ATOM 1590 N N . VAL A 1 242 ? 15.259 25.469 -0.131 1.00 35.64 221 VAL A N 1
ATOM 1591 C CA . VAL A 1 242 ? 16.292 24.507 0.239 1.00 36.34 221 VAL A CA 1
ATOM 1592 C C . VAL A 1 242 ? 15.669 23.263 0.875 1.00 36.59 221 VAL A C 1
ATOM 1593 O O . VAL A 1 242 ? 14.775 23.360 1.718 1.00 36.86 221 VAL A O 1
ATOM 1597 N N . ALA A 1 243 ? 16.114 22.097 0.417 1.00 36.87 222 ALA A N 1
ATOM 1598 C CA . ALA A 1 243 ? 15.660 20.814 0.950 1.00 37.21 222 ALA A CA 1
ATOM 1599 C C . ALA A 1 243 ? 14.217 20.462 0.560 1.00 37.30 222 ALA A C 1
ATOM 1600 O O . ALA A 1 243 ? 13.664 19.475 1.051 1.00 37.21 222 ALA A O 1
ATOM 1602 N N . CYS A 1 244 ? 13.621 21.261 -0.324 1.00 37.51 223 CYS A N 1
ATOM 1603 C CA . CYS A 1 244 ? 12.314 20.935 -0.913 1.00 37.62 223 CYS A CA 1
ATOM 1604 C C . CYS A 1 244 ? 12.493 20.254 -2.271 1.00 37.90 223 CYS A C 1
ATOM 1605 O O . CYS A 1 244 ? 13.559 20.333 -2.877 1.00 38.33 223 CYS A O 1
ATOM 1608 N N . ALA A 1 245 ? 11.449 19.596 -2.760 1.00 38.08 224 ALA A N 1
ATOM 1609 C CA . ALA A 1 245 ? 11.487 18.971 -4.085 1.00 38.15 224 ALA A CA 1
ATOM 1610 C C . ALA A 1 245 ? 11.757 19.953 -5.247 1.00 38.29 224 ALA A C 1
ATOM 1611 O O . ALA A 1 245 ? 12.492 19.624 -6.190 1.00 38.72 224 ALA A O 1
ATOM 1613 N N . ASP A 1 246 ? 11.178 21.150 -5.186 1.00 38.12 225 ASP A N 1
ATOM 1614 C CA . ASP A 1 246 ? 11.407 22.154 -6.240 1.00 37.97 225 ASP A CA 1
ATOM 1615 C C . ASP A 1 246 ? 12.478 23.168 -5.844 1.00 37.34 225 ASP A C 1
ATOM 1616 O O . ASP A 1 246 ? 12.437 24.332 -6.240 1.00 37.37 225 ASP A O 1
ATOM 1621 N N . GLN A 1 247 ? 13.435 22.699 -5.055 1.00 36.74 226 GLN A N 1
ATOM 1622 C CA . GLN A 1 247 ? 14.622 23.462 -4.690 1.00 36.16 226 GLN A CA 1
ATOM 1623 C C . GLN A 1 247 ? 15.272 24.028 -5.933 1.00 35.70 226 GLN A C 1
ATOM 1624 O O . GLN A 1 247 ? 15.410 23.331 -6.944 1.00 35.93 226 GLN A O 1
ATOM 1630 N N . LYS A 1 248 ? 15.675 25.289 -5.853 1.00 34.85 227 LYS A N 1
ATOM 1631 C CA . LYS A 1 248 ? 16.348 25.950 -6.954 1.00 34.19 227 LYS A CA 1
ATOM 1632 C C . LYS A 1 248 ? 17.632 26.591 -6.429 1.00 33.54 227 LYS A C 1
ATOM 1633 O O . LYS A 1 248 ? 17.600 27.300 -5.412 1.00 33.25 227 LYS A O 1
ATOM 1639 N N . ILE A 1 249 ? 18.753 26.312 -7.104 1.00 32.65 228 ILE A N 1
ATOM 1640 C CA . ILE A 1 249 ? 20.058 26.882 -6.753 1.00 32.14 228 ILE A CA 1
ATOM 1641 C C . ILE A 1 249 ? 20.722 27.477 -7.991 1.00 32.49 228 ILE A C 1
ATOM 1642 O O . ILE A 1 249 ? 20.907 26.776 -8.987 1.00 32.29 228 ILE A O 1
ATOM 1647 N N . VAL A 1 250 ? 21.080 28.762 -7.932 1.00 32.67 229 VAL A N 1
ATOM 1648 C CA . VAL A 1 250 ? 21.766 29.420 -9.042 1.00 32.85 229 VAL A CA 1
ATOM 1649 C C . VAL A 1 250 ? 23.024 30.077 -8.545 1.00 33.15 229 VAL A C 1
ATOM 1650 O O . VAL A 1 250 ? 22.992 30.812 -7.568 1.00 33.54 229 VAL A O 1
ATOM 1654 N N . TYR A 1 251 ? 24.129 29.811 -9.237 1.00 33.92 230 TYR A N 1
ATOM 1655 C CA . TYR A 1 251 ? 25.426 30.423 -8.950 1.00 33.85 230 TYR A CA 1
ATOM 1656 C C . TYR A 1 251 ? 25.770 31.400 -10.067 1.00 34.23 230 TYR A C 1
ATOM 1657 O O . TYR A 1 251 ? 25.901 31.008 -11.231 1.00 34.18 230 TYR A O 1
ATOM 1666 N N . GLY A 1 252 ? 25.914 32.671 -9.717 1.00 34.33 231 GLY A N 1
ATOM 1667 C CA . GLY A 1 252 ? 26.181 33.691 -10.721 1.00 35.07 231 GLY A CA 1
ATOM 1668 C C . GLY A 1 252 ? 26.431 35.064 -10.130 1.00 35.80 231 GLY A C 1
ATOM 1669 O O . GLY A 1 252 ? 26.436 35.239 -8.902 1.00 35.45 231 GLY A O 1
ATOM 1670 N N . LYS A 1 253 ? 26.639 36.034 -11.020 1.00 36.41 232 LYS A N 1
ATOM 1671 C CA . LYS A 1 253 ? 26.927 37.409 -10.638 1.00 37.14 232 LYS A CA 1
ATOM 1672 C C . LYS A 1 253 ? 25.736 38.045 -9.946 1.00 37.65 232 LYS A C 1
ATOM 1673 O O . LYS A 1 253 ? 24.592 37.702 -10.221 1.00 37.64 232 LYS A O 1
ATOM 1679 N N . MET A 1 254 ? 26.017 38.988 -9.055 1.00 38.93 233 MET A N 1
ATOM 1680 C CA . MET A 1 254 ? 24.977 39.756 -8.380 1.00 40.03 233 MET A CA 1
ATOM 1681 C C . MET A 1 254 ? 24.055 40.459 -9.354 1.00 40.52 233 MET A C 1
ATOM 1682 O O . MET A 1 254 ? 22.843 40.449 -9.148 1.00 41.00 233 MET A O 1
ATOM 1687 N N . LYS A 1 255 ? 24.616 41.037 -10.420 1.00 41.18 234 LYS A N 1
ATOM 1688 C CA . LYS A 1 255 ? 23.806 41.734 -11.432 1.00 41.84 234 LYS A CA 1
ATOM 1689 C C . LYS A 1 255 ? 22.923 40.788 -12.228 1.00 41.94 234 LYS A C 1
ATOM 1690 O O . LYS A 1 255 ? 21.876 41.194 -12.728 1.00 42.48 234 LYS A O 1
ATOM 1696 N N . ASP A 1 256 ? 23.342 39.531 -12.344 1.00 41.88 235 ASP A N 1
ATOM 1697 C CA . ASP A 1 256 ? 22.567 38.538 -13.078 1.00 41.57 235 ASP A CA 1
ATOM 1698 C C . ASP A 1 256 ? 21.481 37.932 -12.210 1.00 41.42 235 ASP A C 1
ATOM 1699 O O . ASP A 1 256 ? 20.371 37.664 -12.682 1.00 41.60 235 ASP A O 1
ATOM 1704 N N . LEU A 1 257 ? 21.796 37.726 -10.937 1.00 41.16 236 LEU A N 1
ATOM 1705 C CA . LEU A 1 257 ? 20.841 37.138 -10.003 1.00 40.87 236 LEU A CA 1
ATOM 1706 C C . LEU A 1 257 ? 19.793 38.142 -9.534 1.00 40.77 236 LEU A C 1
ATOM 1707 O O . LEU A 1 257 ? 18.660 37.771 -9.248 1.00 40.55 236 LEU A O 1
ATOM 1712 N N . LEU A 1 258 ? 20.171 39.417 -9.497 1.00 41.19 237 LEU A N 1
ATOM 1713 C CA . LEU A 1 258 ? 19.229 40.529 -9.272 1.00 41.60 237 LEU A CA 1
ATOM 1714 C C . LEU A 1 258 ? 17.891 40.445 -10.056 1.00 42.00 237 LEU A C 1
ATOM 1715 O O . LEU A 1 258 ? 16.847 40.871 -9.553 1.00 41.95 237 LEU A O 1
ATOM 1720 N N . HIS A 1 259 ? 17.921 39.895 -11.269 1.00 42.29 238 HIS A N 1
ATOM 1721 C CA . HIS A 1 259 ? 16.733 39.879 -12.129 1.00 42.65 238 HIS A CA 1
ATOM 1722 C C . HIS A 1 259 ? 16.258 38.478 -12.408 1.00 42.66 238 HIS A C 1
ATOM 1723 O O . HIS A 1 259 ? 15.290 38.267 -13.148 1.00 43.17 238 HIS A O 1
ATOM 1730 N N . TYR A 1 260 ? 16.946 37.511 -11.826 1.00 42.22 239 TYR A N 1
ATOM 1731 C CA . TYR A 1 260 ? 16.551 36.129 -11.976 1.00 41.96 239 TYR A CA 1
ATOM 1732 C C . TYR A 1 260 ? 15.276 35.836 -11.163 1.00 41.49 239 TYR A C 1
ATOM 1733 O O . TYR A 1 260 ? 15.135 36.293 -10.031 1.00 41.24 239 TYR A O 1
ATOM 1742 N N . ASP A 1 261 ? 14.352 35.085 -11.759 1.00 41.20 240 ASP A N 1
ATOM 1743 C CA . ASP A 1 261 ? 13.119 34.681 -11.092 1.00 41.27 240 ASP A CA 1
ATOM 1744 C C . ASP A 1 261 ? 13.336 33.380 -10.324 1.00 40.75 240 ASP A C 1
ATOM 1745 O O . ASP A 1 261 ? 13.522 32.327 -10.928 1.00 41.03 240 ASP A O 1
ATOM 1750 N N . PHE A 1 262 ? 13.296 33.461 -8.997 1.00 40.00 241 PHE A N 1
ATOM 1751 C CA . PHE A 1 262 ? 13.575 32.321 -8.124 1.00 39.22 241 PHE A CA 1
ATOM 1752 C C . PHE A 1 262 ? 12.317 31.593 -7.640 1.00 39.71 241 PHE A C 1
ATOM 1753 O O . PHE A 1 262 ? 12.412 30.540 -6.982 1.00 40.26 241 PHE A O 1
ATOM 1761 N N . GLY A 1 263 ? 11.143 32.139 -7.954 1.00 39.20 242 GLY A N 1
ATOM 1762 C CA . GLY A 1 263 ? 9.886 31.509 -7.541 1.00 38.74 242 GLY A CA 1
ATOM 1763 C C . GLY A 1 263 ? 9.453 31.840 -6.121 1.00 38.33 242 GLY A C 1
ATOM 1764 O O . GLY A 1 263 ? 9.790 32.898 -5.595 1.00 38.41 242 GLY A O 1
ATOM 1765 N N . ALA A 1 264 ? 8.702 30.927 -5.509 1.00 37.87 243 ALA A N 1
ATOM 1766 C CA . ALA A 1 264 ? 8.143 31.118 -4.177 1.00 37.67 243 ALA A CA 1
ATOM 1767 C C . ALA A 1 264 ? 9.204 31.032 -3.054 1.00 37.94 243 ALA A C 1
ATOM 1768 O O . ALA A 1 264 ? 10.206 30.330 -3.202 1.00 37.86 243 ALA A O 1
ATOM 1770 N N . PRO A 1 265 ? 8.974 31.727 -1.920 1.00 37.98 244 PRO A N 1
ATOM 1771 C CA . PRO A 1 265 ? 9.889 31.642 -0.775 1.00 38.13 244 PRO A CA 1
ATOM 1772 C C . PRO A 1 265 ? 9.923 30.203 -0.237 1.00 38.34 244 PRO A C 1
ATOM 1773 O O . PRO A 1 265 ? 9.074 29.401 -0.637 1.00 38.65 244 PRO A O 1
ATOM 1777 N N . MET A 1 266 ? 10.850 29.856 0.660 1.00 37.87 245 MET A N 1
ATOM 1778 C CA . MET A 1 266 ? 11.803 30.757 1.301 1.00 37.83 245 MET A CA 1
ATOM 1779 C C . MET A 1 266 ? 13.071 30.923 0.458 1.00 36.55 245 MET A C 1
ATOM 1780 O O . MET A 1 266 ? 13.501 29.978 -0.208 1.00 36.22 245 MET A O 1
ATOM 1785 N N . HIS A 1 267 ? 13.660 32.120 0.490 1.00 35.30 246 HIS A N 1
ATOM 1786 C CA . HIS A 1 267 ? 14.937 32.374 -0.192 1.00 34.36 246 HIS A CA 1
ATOM 1787 C C . HIS A 1 267 ? 16.054 32.709 0.799 1.00 33.71 246 HIS A C 1
ATOM 1788 O O . HIS A 1 267 ? 15.794 33.237 1.884 1.00 33.05 246 HIS A O 1
ATOM 1795 N N . CYS A 1 268 ? 17.291 32.414 0.397 1.00 32.98 247 CYS A N 1
ATOM 1796 C CA . CYS A 1 268 ? 18.481 32.933 1.058 1.00 32.95 247 CYS A CA 1
ATOM 1797 C C . CYS A 1 268 ? 19.656 33.010 0.088 1.00 32.53 247 CYS A C 1
ATOM 1798 O O . CYS A 1 268 ? 19.613 32.440 -1.005 1.00 32.67 247 CYS A O 1
ATOM 1801 N N . LEU A 1 269 ? 20.705 33.706 0.516 1.00 31.77 248 LEU A N 1
ATOM 1802 C CA . LEU A 1 269 ? 21.854 34.000 -0.312 1.00 31.10 248 LEU A CA 1
ATOM 1803 C C . LEU A 1 269 ? 23.137 33.520 0.352 1.00 30.96 248 LEU A C 1
ATOM 1804 O O . LEU A 1 269 ? 23.299 33.633 1.569 1.00 31.25 248 LEU A O 1
ATOM 1809 N N . LEU A 1 270 ? 24.047 32.984 -0.449 1.00 30.52 249 LEU A N 1
ATOM 1810 C CA . LEU A 1 270 ? 25.375 32.639 0.038 1.00 30.29 249 LEU A CA 1
ATOM 1811 C C . LEU A 1 270 ? 26.424 33.494 -0.646 1.00 30.28 249 LEU A C 1
ATOM 1812 O O . LEU A 1 270 ? 26.494 33.559 -1.879 1.00 30.27 249 LEU A O 1
ATOM 1817 N N . ILE A 1 271 ? 27.223 34.167 0.168 1.00 30.10 250 ILE A N 1
ATOM 1818 C CA . ILE A 1 271 ? 28.318 34.952 -0.337 1.00 30.18 250 ILE A CA 1
ATOM 1819 C C . ILE A 1 271 ? 29.619 34.232 0.003 1.00 30.40 250 ILE A C 1
ATOM 1820 O O . ILE A 1 271 ? 30.087 34.289 1.147 1.00 30.14 250 ILE A O 1
ATOM 1825 N N . PRO A 1 272 ? 30.197 33.535 -0.992 1.00 30.47 251 PRO A N 1
ATOM 1826 C CA . PRO A 1 272 ? 31.427 32.767 -0.805 1.00 30.65 251 PRO A CA 1
ATOM 1827 C C . PRO A 1 272 ? 32.572 33.646 -0.334 1.00 31.02 251 PRO A C 1
ATOM 1828 O O . PRO A 1 272 ? 32.565 34.837 -0.614 1.00 31.35 251 PRO A O 1
ATOM 1832 N N . ALA A 1 273 ? 33.547 33.068 0.373 1.00 31.42 252 ALA A N 1
ATOM 1833 C CA . ALA A 1 273 ? 34.829 33.752 0.645 1.00 31.48 252 ALA A CA 1
ATOM 1834 C C . ALA A 1 273 ? 35.541 34.157 -0.663 1.00 31.67 252 ALA A C 1
ATOM 1835 O O . ALA A 1 273 ? 35.271 33.574 -1.707 1.00 31.52 252 ALA A O 1
ATOM 1837 N N . PRO A 1 274 ? 36.457 35.149 -0.610 1.00 32.08 253 PRO A N 1
ATOM 1838 C CA . PRO A 1 274 ? 37.237 35.484 -1.805 1.00 32.65 253 PRO A CA 1
ATOM 1839 C C . PRO A 1 274 ? 38.008 34.310 -2.435 1.00 33.30 253 PRO A C 1
ATOM 1840 O O . PRO A 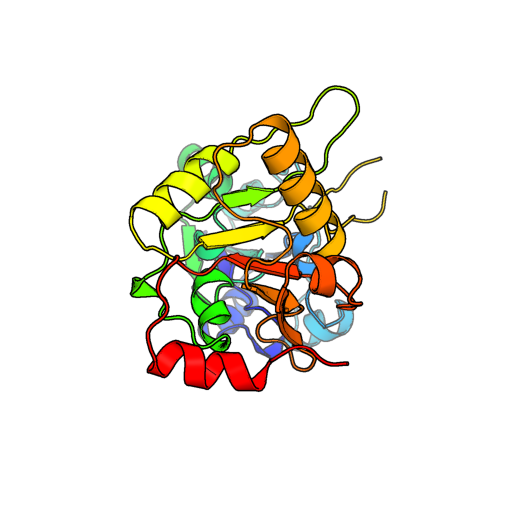1 274 ? 38.252 34.337 -3.635 1.00 33.41 253 PRO A O 1
ATOM 1844 N N . GLN A 1 275 ? 38.386 33.291 -1.659 1.00 33.62 254 GLN A N 1
ATOM 1845 C CA . GLN A 1 275 ? 38.900 32.076 -2.298 1.00 34.09 254 GLN A CA 1
ATOM 1846 C C . GLN A 1 275 ? 38.066 30.840 -2.043 1.00 34.05 254 GLN A C 1
ATOM 1847 O O . GLN A 1 275 ? 37.743 30.477 -0.904 1.00 34.01 254 GLN A O 1
ATOM 1853 N N . VAL A 1 276 ? 37.722 30.200 -3.149 1.00 33.87 255 VAL A N 1
ATOM 1854 C CA . VAL A 1 276 ? 36.866 29.045 -3.132 1.00 33.79 255 VAL A CA 1
ATOM 1855 C C . VAL A 1 276 ? 37.748 27.894 -3.546 1.00 33.83 255 VAL A C 1
ATOM 1856 O O . VAL A 1 276 ? 38.488 28.003 -4.505 1.00 33.47 255 VAL A O 1
ATOM 1860 N N . ASP A 1 277 ? 37.701 26.812 -2.782 1.00 34.57 256 ASP A N 1
ATOM 1861 C CA . ASP A 1 277 ? 38.460 25.618 -3.105 1.00 35.33 256 ASP A CA 1
ATOM 1862 C C . ASP A 1 277 ? 37.979 25.040 -4.443 1.00 35.07 256 ASP A C 1
ATOM 1863 O O . ASP A 1 277 ? 36.807 25.144 -4.781 1.00 35.14 256 ASP A O 1
ATOM 1868 N N . ASP A 1 278 ? 38.896 24.439 -5.197 1.00 35.03 257 ASP A N 1
ATOM 1869 C CA . ASP A 1 278 ? 38.562 23.720 -6.428 1.00 34.94 257 ASP A CA 1
ATOM 1870 C C . ASP A 1 278 ? 37.423 22.723 -6.236 1.00 35.03 257 ASP A C 1
ATOM 1871 O O . ASP A 1 278 ? 36.502 22.700 -7.048 1.00 35.16 257 ASP A O 1
ATOM 1876 N N . PRO A 1 279 ? 37.472 21.889 -5.174 1.00 35.32 258 PRO A N 1
ATOM 1877 C CA . PRO A 1 279 ? 36.329 20.969 -5.051 1.00 35.64 258 PRO A CA 1
ATOM 1878 C C . PRO A 1 279 ? 34.986 21.687 -4.854 1.00 35.64 258 PRO A C 1
ATOM 1879 O O . PRO A 1 279 ? 33.969 21.200 -5.331 1.00 36.48 258 PRO A O 1
ATOM 1883 N N . GLU A 1 280 ? 34.995 22.843 -4.194 1.00 35.34 259 GLU A N 1
ATOM 1884 C CA . GLU A 1 280 ? 33.783 23.641 -3.993 1.00 34.86 259 GLU A CA 1
ATOM 1885 C C . GLU A 1 280 ? 33.302 24.235 -5.313 1.00 34.89 259 GLU A C 1
ATOM 1886 O O . GLU A 1 280 ? 32.110 24.194 -5.622 1.00 34.44 259 GLU A O 1
ATOM 1892 N N . LEU A 1 281 ? 34.238 24.806 -6.077 1.00 34.99 260 LEU A N 1
ATOM 1893 C CA . LEU A 1 281 ? 33.951 25.348 -7.402 1.00 35.15 260 LEU A CA 1
ATOM 1894 C C . LEU A 1 281 ? 33.360 24.275 -8.334 1.00 35.12 260 LEU A C 1
ATOM 1895 O O . LEU A 1 281 ? 32.421 24.547 -9.090 1.00 34.77 260 LEU A O 1
ATOM 1900 N N . ASP A 1 282 ? 33.899 23.057 -8.260 1.00 34.94 261 ASP A N 1
ATOM 1901 C CA . ASP A 1 282 ? 33.401 21.960 -9.077 1.00 35.02 261 ASP A CA 1
ATOM 1902 C C . ASP A 1 282 ? 31.907 21.690 -8.810 1.00 35.00 261 ASP A C 1
ATOM 1903 O O . ASP A 1 282 ? 31.155 21.359 -9.734 1.00 34.99 261 ASP A O 1
ATOM 1908 N N . GLN A 1 283 ? 31.468 21.849 -7.563 1.00 34.49 262 GLN A N 1
ATOM 1909 C CA . GLN A 1 283 ? 30.062 21.616 -7.254 1.00 34.30 262 GLN A CA 1
ATOM 1910 C C . GLN A 1 283 ? 29.187 22.795 -7.656 1.00 34.40 262 GLN A C 1
ATOM 1911 O O . GLN A 1 283 ? 28.083 22.605 -8.182 1.00 34.48 262 GLN A O 1
ATOM 1917 N N . LEU A 1 284 ? 29.684 24.009 -7.427 1.00 34.31 263 LEU A N 1
ATOM 1918 C CA . LEU A 1 284 ? 28.939 25.223 -7.758 1.00 34.45 263 LEU A CA 1
ATOM 1919 C C . LEU A 1 284 ? 28.618 25.316 -9.242 1.00 35.16 263 LEU A C 1
ATOM 1920 O O . LEU A 1 284 ? 27.575 25.859 -9.622 1.00 34.80 263 LEU A O 1
ATOM 1925 N N . GLU A 1 285 ? 29.529 24.789 -10.063 1.00 35.89 264 GLU A N 1
ATOM 1926 C CA . GLU A 1 285 ? 29.458 24.906 -11.515 1.00 36.87 264 GLU A CA 1
ATOM 1927 C C . GLU A 1 285 ? 28.185 24.266 -12.062 1.00 36.99 264 GLU A C 1
ATOM 1928 O O . GLU A 1 285 ? 27.626 24.738 -13.047 1.00 37.08 264 GLU A O 1
ATOM 1934 N N . TYR A 1 286 ? 27.709 23.222 -11.389 1.00 37.46 265 TYR A N 1
ATOM 1935 C CA . TYR A 1 286 ? 26.418 22.604 -11.706 1.00 38.21 265 TYR A CA 1
ATOM 1936 C C . TYR A 1 286 ? 25.222 23.561 -11.663 1.00 38.87 265 TYR A C 1
ATOM 1937 O O . TYR A 1 286 ? 24.159 23.249 -12.219 1.00 38.80 265 TYR A O 1
ATOM 1946 N N . PHE A 1 287 ? 25.388 24.708 -11.001 1.00 39.57 266 PHE A N 1
ATOM 1947 C CA . PHE A 1 287 ? 24.298 25.655 -10.816 1.00 40.38 266 PHE A CA 1
ATOM 1948 C C . PHE A 1 287 ? 24.588 26.972 -11.508 1.00 41.63 266 PHE A C 1
ATOM 1949 O O . PHE A 1 287 ? 23.872 27.940 -11.298 1.00 41.22 266 PHE A O 1
ATOM 1957 N N . LYS A 1 288 ? 25.637 26.993 -12.324 1.00 43.47 267 LYS A N 1
ATOM 1958 C CA . LYS A 1 288 ? 26.061 28.189 -13.044 1.00 46.20 267 LYS A CA 1
ATOM 1959 C C . LYS A 1 288 ? 24.926 28.820 -13.851 1.00 47.85 267 LYS A C 1
ATOM 1960 O O . LYS A 1 288 ? 24.169 28.115 -14.520 1.00 47.95 267 LYS A O 1
ATOM 1966 N N .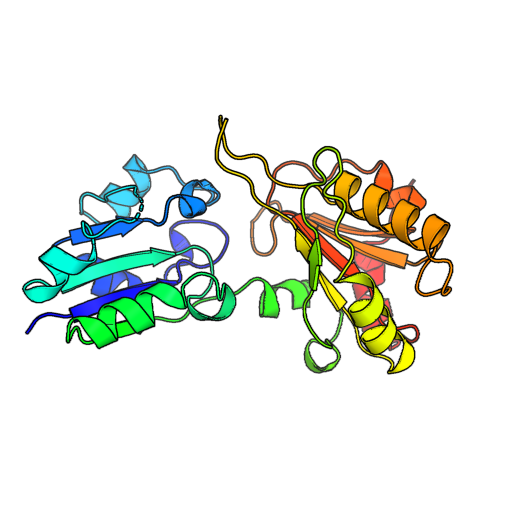 TYR A 1 289 ? 24.831 30.149 -13.790 1.00 50.18 268 TYR A N 1
ATOM 1967 C CA . TYR A 1 289 ? 23.776 30.915 -14.466 1.00 52.81 268 TYR A CA 1
ATOM 1968 C C . TYR A 1 289 ? 23.914 30.990 -16.008 1.00 54.40 268 TYR A C 1
ATOM 1969 O O . TYR A 1 289 ? 25.016 31.198 -16.540 1.00 54.48 268 TYR A O 1
ATOM 1978 N N . LYS A 1 290 ? 22.771 30.845 -16.692 1.00 56.47 269 LYS A N 1
ATOM 1979 C CA . LYS A 1 290 ? 22.617 31.063 -18.152 1.00 58.31 269 LYS A CA 1
ATOM 1980 C C . LYS A 1 290 ? 21.150 31.445 -18.481 1.00 59.62 269 LYS A C 1
ATOM 1981 O O . LYS A 1 290 ? 20.243 31.113 -17.700 1.00 60.14 269 LYS A O 1
ATOM 1983 N N . PRO A 1 291 ? 20.900 32.161 -19.614 1.00 60.74 270 PRO A N 1
ATOM 1984 C CA . PRO A 1 291 ? 21.828 32.731 -20.602 1.00 61.25 270 PRO A CA 1
ATOM 1985 C C . PRO A 1 291 ? 22.072 34.230 -20.392 1.00 61.70 270 PRO A C 1
ATOM 1986 O O . PRO A 1 291 ? 23.121 34.625 -19.860 1.00 62.17 270 PRO A O 1
#

Sequence (252 aa):
GSMLYIIGLGLYDEKDITVRGLEAVKSCDLVFLEHYTAILQCDVAKLEEFYGKKVIIGEADQILEPAKTKNVALLVVGDVYGATTHSDIFVRCQKMGIEVKVIHNASIMNAIGCSGLQQLYRFGQTVSVCFWSEHWRPSSYYPKIKINRDNNMHTLVLLDIKVKEEPPRYMTINQCIEQLLEVEKEQHLGVYDEDTMVVGMARVACADQKIVYGKMKDLLHYDFGAPMHCLLIPAPQVDDPELDQLEYFKYKP

InterPro domains:
  IPR000878 Tetrapyrrole methylase [PF00590] (1-236)
  IPR004551 Diphthine synthase [MF_01084] (1-269)
  IPR004551 Diphthine synthase [PIRSF036432] (1-269)
  IPR004551 Diphthine synthase [PTHR10882] (1-268)
  IPR004551 Diphthine synthase [TIGR00522] (1-266)
  IPR004551 Diphthine synthase [cd11647] (1-253)
  IPR014776 Tetrapyrrole methylase, subdomain 2 [G3DSA:3.30.950.10] (112-271)
  IPR014777 Tetrapyrrole methylase, subdomain 1 [G3DSA:3.40.1010.10] (1-111)
  IPR035996 Tetrapyrrole methylase superfamily [SSF53790] (1-268)

Nearest PDB structures (foldseek):
  3i4t-assembly1_A-2  TM=1.004E+00  e=9.497E-57  Entamoeba histolytica
  2pb4-assembly1_B  TM=9.254E-01  e=3.600E-29  Pyrococcus horikoshii
  2dv7-assembly1_B  TM=9.253E-01  e=9.077E-29  Pyrococcus horikoshii OT3
  2p6k-assembly1_B  TM=9.246E-01  e=7.093E-29  Pyrococcus horikoshii OT3
  2p6d-assembly1_B  TM=9.183E-01  e=1.486E-28  Pyrococcus horikoshii OT3

CATH classification: 3.40.1010.10 (+1 more: 3.30.950.10)

Radius of gyration: 19.81 Å; Cα contacts (8 Å, |Δi|>4): 477; chains: 1; bounding box: 45×47×57 Å

Secondary structure (DSSP, 8-state):
--EEEEEE-BSSSGGGS-HHHHHHHHH-SEEEE-GGGGGSSS-HHHHHHHHTS--EE----TTHHHHTTSEEEEEESB-HHHH-TTHHHHHHHHHHT--EEEE----HHHHGGGGS--GGGB---EEE---BTTB---THHHHHHHHHHTT-BEEEEE-EE------EEPPHHHHHHHHHHHHHHH---S--TT-EEEEEESTTSTT-EEEEEEHHHHTT----SSPEEEEE--SS--HHHHHHHGGGB---

B-factor: mean 44.51, std 11.23, range [22.94, 80.57]

Foldseek 3Di:
DFEEEEFECEFEANVQGDPVRLVLLLQWPAAEEELQCVPHPDDQVVSCVVSVHHYHYDVDCVQVVVSLPTYYYYYYYAFCVLVVPCPVVVVVCVVSVHHYHGHGGHHPLVLCCLLLADSVQADDEEEDEDADDVRLDDVCPVVLQVSQVVQGKYKYFYDWDCPPHPIDEDALLNVLVSVQVVCVVVVPPSDHQFQWKWKWFSRPYPPTAIATGGSVQVNPDDRDDDDIIIMRGHPDGDPSSVVSNVVRYDDD